Protein AF-A0A3M1WZF2-F1 (afdb_monomer)

Foldseek 3Di:
DDDDDPDDPPPPPPPPVPPPPPPCQWAKAWLPPAAAFEEEFDKDKTKIFIGPDQWDWKWKDADPDTDIFIHHLRMTIDIDGHDRQKIWIADPSRHIDMGGYHYDNPQPWDFCVVPDDQVLQADPNRPRPDQQQPSVVVPDPQLQPAPFFDPCSVSNVPCLQARNGIGSDPRRGPDPQQVSVCVPDPCVVVVVVAVVDPPDGPCVQADNTADNDPPRGDDD

pLDDT: mean 78.35, std 16.56, range [38.0, 96.5]

Radius of gyration: 26.26 Å; Cα contacts (8 Å, |Δi|>4): 371; chains: 1; bounding box: 53×95×66 Å

Structure (mmCIF, N/CA/C/O backbone):
data_AF-A0A3M1WZF2-F1
#
_entry.id   AF-A0A3M1WZF2-F1
#
loop_
_atom_site.group_PDB
_atom_site.id
_atom_site.type_symbol
_atom_site.label_atom_id
_atom_site.label_alt_id
_atom_site.label_comp_id
_atom_site.label_asym_id
_atom_site.label_entity_id
_atom_site.label_seq_id
_atom_site.pdbx_PDB_ins_code
_atom_site.Cartn_x
_atom_site.Cartn_y
_atom_site.Cartn_z
_atom_site.occupancy
_atom_site.B_iso_or_equiv
_atom_site.auth_seq_id
_atom_site.auth_comp_id
_atom_site.auth_asym_id
_atom_site.auth_atom_id
_atom_site.pdbx_PDB_model_num
ATOM 1 N N . MET A 1 1 ? -16.992 -79.384 39.463 1.00 38.41 1 MET A N 1
ATOM 2 C CA . MET A 1 1 ? -15.780 -78.545 39.610 1.00 38.41 1 MET A CA 1
ATOM 3 C C . MET A 1 1 ? -15.810 -77.446 38.553 1.00 38.41 1 MET A C 1
ATOM 5 O O . MET A 1 1 ? -16.064 -77.783 37.411 1.00 38.41 1 MET A O 1
ATOM 9 N N . ARG A 1 2 ? -15.598 -76.181 38.967 1.00 38.97 2 ARG A N 1
ATOM 10 C CA . ARG A 1 2 ? -15.138 -74.986 38.204 1.00 38.97 2 ARG A CA 1
ATOM 11 C C . ARG A 1 2 ? -15.655 -74.830 36.754 1.00 38.97 2 ARG A C 1
ATOM 13 O O . ARG A 1 2 ? -15.243 -75.558 35.873 1.00 38.97 2 ARG A O 1
ATOM 20 N N . GLY A 1 3 ? -16.502 -73.864 36.401 1.00 41.25 3 GLY A N 1
ATOM 21 C CA . GLY A 1 3 ? -16.402 -72.439 36.714 1.00 41.25 3 GLY A CA 1
ATOM 22 C C . GLY A 1 3 ? -15.471 -71.729 35.724 1.00 41.25 3 GLY A C 1
ATOM 23 O O . GLY A 1 3 ? -14.270 -71.697 35.956 1.00 41.25 3 GLY A O 1
ATOM 24 N N . ARG A 1 4 ? -16.023 -71.115 34.668 1.00 43.34 4 ARG A N 1
ATOM 25 C CA . ARG A 1 4 ? -15.394 -69.996 33.945 1.00 43.34 4 ARG A CA 1
ATOM 26 C C . ARG A 1 4 ? -16.480 -69.019 33.493 1.00 43.34 4 ARG A C 1
ATOM 28 O O . ARG A 1 4 ? -17.178 -69.239 32.512 1.00 43.34 4 ARG A O 1
ATOM 35 N N . ARG A 1 5 ? -16.638 -67.957 34.288 1.00 43.66 5 ARG A N 1
ATOM 36 C CA . ARG A 1 5 ? -17.412 -66.759 33.956 1.00 43.66 5 ARG A CA 1
ATOM 37 C C . ARG A 1 5 ? -16.717 -66.060 32.789 1.00 43.66 5 ARG A C 1
ATOM 39 O O . ARG A 1 5 ? -15.542 -65.721 32.903 1.00 43.66 5 ARG A O 1
ATOM 46 N N . VAL A 1 6 ? -17.437 -65.832 31.698 1.00 45.28 6 VAL A N 1
ATOM 47 C CA . VAL A 1 6 ? -17.003 -64.918 30.638 1.00 45.28 6 VAL A CA 1
ATOM 48 C C . VAL A 1 6 ? -17.431 -63.520 31.083 1.00 45.28 6 VAL A C 1
ATOM 50 O O . VAL A 1 6 ? -18.608 -63.172 31.007 1.00 45.28 6 VAL A O 1
ATOM 53 N N . SER A 1 7 ? -16.503 -62.749 31.654 1.00 43.22 7 SER A N 1
ATOM 54 C CA . SER A 1 7 ? -16.757 -61.351 32.018 1.00 43.22 7 SER A CA 1
ATOM 55 C C . SER A 1 7 ? -16.970 -60.527 30.752 1.00 43.22 7 SER A C 1
ATOM 57 O O . SER A 1 7 ? -16.059 -60.360 29.945 1.00 43.22 7 SER A O 1
ATOM 59 N N . ARG A 1 8 ? -18.183 -59.990 30.605 1.00 45.09 8 ARG A N 1
ATOM 60 C CA . ARG A 1 8 ? -18.504 -58.909 29.672 1.00 45.09 8 ARG A CA 1
ATOM 61 C C . ARG A 1 8 ? -17.764 -57.650 30.125 1.00 45.09 8 ARG A C 1
ATOM 63 O O . ARG A 1 8 ? -18.173 -57.017 31.093 1.00 45.09 8 ARG A O 1
ATOM 70 N N . VAL A 1 9 ? -16.686 -57.289 29.437 1.00 42.88 9 VAL A N 1
ATOM 71 C CA . VAL A 1 9 ? -16.112 -55.942 29.533 1.00 42.88 9 VAL A CA 1
ATOM 72 C C . VAL A 1 9 ? -16.900 -55.069 28.563 1.00 42.88 9 VAL A C 1
ATOM 74 O O . VAL A 1 9 ? -16.674 -55.095 27.358 1.00 42.88 9 VAL A O 1
ATOM 77 N N . ILE A 1 10 ? -17.891 -54.351 29.089 1.00 44.31 10 ILE A N 1
ATOM 78 C CA . ILE A 1 10 ? -18.564 -53.267 28.372 1.00 44.31 10 ILE A CA 1
ATOM 79 C C . ILE A 1 10 ? -17.568 -52.107 28.353 1.00 44.31 10 ILE A C 1
ATOM 81 O O . ILE A 1 10 ? -17.377 -51.428 29.360 1.00 44.31 10 ILE A O 1
ATOM 85 N N . ALA A 1 11 ? -16.886 -51.915 27.225 1.00 39.12 11 ALA A N 1
ATOM 86 C CA . ALA A 1 11 ? -16.122 -50.703 26.980 1.00 39.12 11 ALA A CA 1
ATOM 87 C C . ALA A 1 11 ? -17.123 -49.556 26.783 1.00 39.12 11 ALA A C 1
ATOM 89 O O . ALA A 1 11 ? -17.742 -49.423 25.729 1.00 39.12 11 ALA A O 1
ATOM 90 N N . ALA A 1 12 ? -17.324 -48.759 27.831 1.00 41.16 12 ALA A N 1
ATOM 91 C CA . ALA A 1 12 ? -18.018 -47.489 27.731 1.00 41.16 12 ALA A CA 1
ATOM 92 C C . ALA A 1 12 ? -17.168 -46.554 26.860 1.00 41.16 12 ALA A C 1
ATOM 94 O O . ALA A 1 12 ? -16.169 -45.997 27.315 1.00 41.16 12 ALA A O 1
ATOM 95 N N . VAL A 1 13 ? -17.548 -46.407 25.591 1.00 40.06 13 VAL A N 1
ATOM 96 C CA . VAL A 1 13 ? -17.055 -45.324 24.740 1.00 40.06 13 VAL A CA 1
ATOM 97 C C . VAL A 1 13 ? -17.682 -44.047 25.283 1.00 40.06 13 VAL A C 1
ATOM 99 O O . VAL A 1 13 ? -18.814 -43.694 24.957 1.00 40.06 13 VAL A O 1
ATOM 102 N N . ILE A 1 14 ? -16.958 -43.386 26.183 1.00 42.47 14 ILE A N 1
ATOM 103 C CA . ILE A 1 14 ? -17.227 -42.004 26.555 1.00 42.47 14 ILE A CA 1
ATOM 104 C C . ILE A 1 14 ? -17.027 -41.205 25.271 1.00 42.47 14 ILE A C 1
ATOM 106 O O . ILE A 1 14 ? -15.898 -40.956 24.850 1.00 42.47 14 ILE A O 1
ATOM 110 N N . VAL A 1 15 ? -18.132 -40.832 24.626 1.00 41.69 15 VAL A N 1
ATOM 111 C CA . VAL A 1 15 ? -18.155 -39.735 23.662 1.00 41.69 15 VAL A CA 1
ATOM 112 C C . VAL A 1 15 ? -17.870 -38.484 24.483 1.00 41.69 15 VAL A C 1
ATOM 114 O O . VAL A 1 15 ? -18.773 -37.780 24.929 1.00 41.69 15 VAL A O 1
ATOM 117 N N . ALA A 1 16 ? -16.589 -38.250 24.764 1.00 39.09 16 ALA A N 1
ATOM 118 C CA . ALA A 1 16 ? -16.122 -36.936 25.128 1.00 39.09 16 ALA A CA 1
ATOM 119 C C . ALA A 1 16 ? -16.430 -36.093 23.898 1.00 39.09 16 ALA A C 1
ATOM 121 O O . ALA A 1 16 ? -15.762 -36.212 22.870 1.00 39.09 16 ALA A O 1
ATOM 122 N N . ALA A 1 17 ? -17.522 -35.332 23.979 1.00 43.28 17 ALA A N 1
ATOM 123 C CA . ALA A 1 17 ? -17.769 -34.226 23.088 1.00 43.28 17 ALA A CA 1
ATOM 124 C C . ALA A 1 17 ? -16.476 -33.416 23.090 1.00 43.28 17 ALA A C 1
ATOM 126 O O . ALA A 1 17 ? -16.145 -32.749 24.072 1.00 43.28 17 ALA A O 1
ATOM 127 N N . PHE A 1 18 ? -15.706 -33.577 22.017 1.00 40.81 18 PHE A N 1
ATOM 128 C CA . PHE A 1 18 ? -14.606 -32.714 21.669 1.00 40.81 18 PHE A CA 1
ATOM 129 C C . PHE A 1 18 ? -15.227 -31.324 21.509 1.00 40.81 18 PHE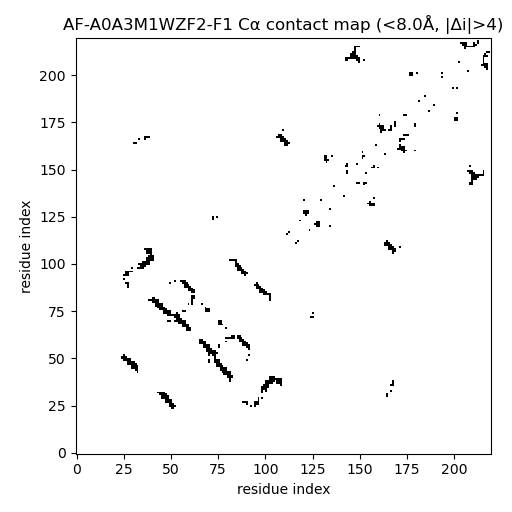 A C 1
ATOM 131 O O . PHE A 1 18 ? -15.588 -30.905 20.414 1.00 40.81 18 PHE A O 1
ATOM 138 N N . PHE A 1 19 ? -15.344 -30.602 22.625 1.00 43.47 19 PHE A N 1
ATOM 139 C CA . PHE A 1 19 ? -15.182 -29.160 22.673 1.00 43.47 19 PHE A CA 1
ATOM 140 C C . PHE A 1 19 ? -13.747 -28.884 22.217 1.00 43.47 19 PHE A C 1
ATOM 142 O O . PHE A 1 19 ? -12.878 -28.496 22.993 1.00 43.47 19 PHE A O 1
ATOM 149 N N . LEU A 1 20 ? -13.474 -29.153 20.940 1.00 38.00 20 LEU A N 1
ATOM 150 C CA . LEU A 1 20 ? -12.434 -28.433 20.249 1.00 38.00 20 LEU A CA 1
ATOM 151 C C . LEU A 1 20 ? -12.918 -26.983 20.314 1.00 38.00 20 LEU A C 1
ATOM 153 O O . LEU A 1 20 ? -14.015 -26.709 19.814 1.00 38.00 20 LEU A O 1
ATOM 157 N N . PRO A 1 21 ? -12.188 -26.066 20.977 1.00 38.91 21 PRO A N 1
ATOM 158 C CA . PRO A 1 21 ? -12.451 -24.653 20.768 1.00 38.91 21 PRO A CA 1
ATOM 159 C C . PRO A 1 21 ? -12.498 -24.445 19.251 1.00 38.91 21 PRO A C 1
ATOM 161 O O . PRO A 1 21 ? -11.698 -25.088 18.556 1.00 38.91 21 PRO A O 1
ATOM 164 N N . PRO A 1 22 ? -13.451 -23.647 18.730 1.00 41.34 22 PRO A N 1
ATOM 165 C CA . PRO A 1 22 ? -13.525 -23.400 17.299 1.00 41.34 22 PRO A CA 1
ATOM 166 C C . PRO A 1 22 ? -12.112 -23.055 16.857 1.00 41.34 22 PRO A C 1
ATOM 168 O O . PRO A 1 22 ? -11.489 -22.167 17.448 1.00 41.34 22 PRO A O 1
ATOM 171 N N . LEU A 1 23 ? -11.567 -23.857 15.935 1.00 43.22 23 LEU A N 1
ATOM 172 C CA . LEU A 1 23 ? -10.264 -23.591 15.352 1.00 43.22 23 LEU A CA 1
ATOM 173 C C . LEU A 1 23 ? -10.290 -22.109 14.986 1.00 43.22 23 LEU A C 1
ATOM 175 O O . LEU A 1 23 ? -11.152 -21.691 14.215 1.00 43.22 23 LEU A O 1
ATOM 179 N N . ALA A 1 24 ? -9.422 -21.322 15.623 1.00 42.78 24 ALA A N 1
ATOM 180 C CA . ALA A 1 24 ? -9.289 -19.895 15.386 1.00 42.78 24 ALA A CA 1
ATOM 181 C C . ALA A 1 24 ? -8.724 -19.708 13.973 1.00 42.78 24 ALA A C 1
ATOM 183 O O . ALA A 1 24 ? -7.528 -19.516 13.776 1.00 42.78 24 ALA A O 1
ATOM 184 N N . TRP A 1 25 ? -9.580 -19.899 12.976 1.00 43.41 25 TRP A N 1
ATOM 185 C CA . TRP A 1 25 ? -9.346 -19.599 11.574 1.00 43.41 25 TRP A CA 1
ATOM 186 C C . TRP A 1 25 ? -10.012 -18.254 11.335 1.00 43.41 25 TRP A C 1
ATOM 188 O O . TRP A 1 25 ? -11.098 -18.149 10.776 1.00 43.41 25 TRP A O 1
ATOM 198 N N . GLY A 1 26 ? -9.388 -17.237 11.910 1.00 55.47 26 GLY A N 1
ATOM 199 C CA . GLY A 1 26 ? -9.837 -15.864 11.852 1.00 55.47 26 GLY A CA 1
ATOM 200 C C . GLY A 1 26 ? -8.737 -14.993 12.421 1.00 55.47 26 GLY A C 1
ATOM 201 O O . GLY A 1 26 ? -8.202 -15.268 13.492 1.00 55.47 26 GLY A O 1
ATOM 202 N N . GLY A 1 27 ? -8.313 -13.992 11.664 1.00 81.81 27 GLY A N 1
ATOM 203 C CA . GLY A 1 27 ? -7.307 -13.031 12.072 1.00 81.81 27 GLY A CA 1
ATOM 204 C C . GLY A 1 27 ? -7.680 -11.658 11.543 1.00 81.81 27 GLY A C 1
ATOM 205 O O . GLY A 1 27 ? -8.241 -11.523 10.455 1.00 81.81 27 GLY A O 1
ATOM 206 N N . ILE A 1 28 ? -7.363 -10.617 12.312 1.00 89.31 28 ILE A N 1
ATOM 207 C CA . ILE A 1 28 ? -7.497 -9.245 11.828 1.00 89.31 28 ILE A CA 1
ATOM 208 C C . ILE A 1 28 ? -6.287 -8.914 10.960 1.00 89.31 28 ILE A C 1
ATOM 210 O O . ILE A 1 28 ? -5.164 -8.803 11.468 1.00 89.31 28 ILE A O 1
ATOM 214 N N . LYS A 1 29 ? -6.525 -8.665 9.673 1.00 89.56 29 LYS A N 1
ATOM 215 C CA . LYS A 1 29 ? -5.530 -8.123 8.750 1.00 89.56 29 LYS A CA 1
ATOM 216 C C . LYS A 1 29 ? -5.747 -6.625 8.610 1.00 89.56 29 LYS A C 1
ATOM 218 O O . LYS A 1 29 ? -6.763 -6.182 8.089 1.00 89.56 29 LYS A O 1
ATOM 223 N N . VAL A 1 30 ? -4.778 -5.829 9.054 1.00 88.06 30 VAL A N 1
ATOM 224 C CA . VAL A 1 30 ? -4.814 -4.376 8.846 1.00 88.06 30 VAL A CA 1
ATOM 225 C C . VAL A 1 30 ? -4.092 -4.033 7.556 1.00 88.06 30 VAL A C 1
ATOM 227 O O . VAL A 1 30 ? -2.930 -4.394 7.369 1.00 88.06 30 VAL A O 1
ATOM 230 N N . VAL A 1 31 ? -4.797 -3.329 6.682 1.00 83.25 31 VAL A N 1
ATOM 231 C CA . VAL A 1 31 ? -4.289 -2.841 5.401 1.00 83.25 31 VAL A CA 1
ATOM 232 C C . VAL A 1 31 ? -3.697 -1.443 5.578 1.00 83.25 31 VAL A C 1
ATOM 234 O O . VAL A 1 31 ? -2.584 -1.185 5.123 1.00 83.25 31 VAL A O 1
ATOM 237 N N . HIS A 1 32 ? -4.392 -0.571 6.315 1.00 83.31 32 HIS A N 1
ATOM 238 C CA . HIS A 1 32 ? -3.937 0.781 6.627 1.00 83.31 32 HIS A CA 1
ATOM 239 C C . HIS A 1 32 ? -4.213 1.144 8.103 1.00 83.31 32 HIS A C 1
ATOM 241 O O . HIS A 1 32 ? -5.294 0.841 8.610 1.00 83.31 32 HIS A O 1
ATOM 247 N N . PRO A 1 33 ? -3.285 1.836 8.794 1.00 84.44 33 PRO A N 1
ATOM 248 C CA . PRO A 1 33 ? -1.932 2.139 8.340 1.00 84.44 33 PRO A CA 1
ATOM 249 C C . PRO A 1 33 ? -1.069 0.876 8.329 1.00 84.44 33 PRO A C 1
ATOM 251 O O . PRO A 1 33 ? -1.306 -0.074 9.075 1.00 84.44 33 PRO A O 1
ATOM 254 N N . ARG A 1 34 ? -0.031 0.861 7.492 1.00 82.62 34 ARG A N 1
ATOM 255 C CA . ARG A 1 34 ? 0.896 -0.273 7.436 1.00 82.62 34 ARG A CA 1
ATOM 256 C C . ARG A 1 34 ? 1.820 -0.271 8.653 1.00 82.62 34 ARG A C 1
ATOM 258 O O . ARG A 1 34 ? 2.330 0.780 9.053 1.00 82.62 34 ARG A O 1
ATOM 265 N N . SER A 1 35 ? 2.091 -1.450 9.210 1.00 84.75 35 SER A N 1
ATOM 266 C CA . SER A 1 35 ? 3.095 -1.587 10.271 1.00 84.75 35 SER A CA 1
ATOM 267 C C . SER A 1 35 ? 4.477 -1.152 9.762 1.00 84.75 35 SER A C 1
ATOM 269 O O . SER A 1 35 ? 4.858 -1.446 8.630 1.00 84.75 35 SER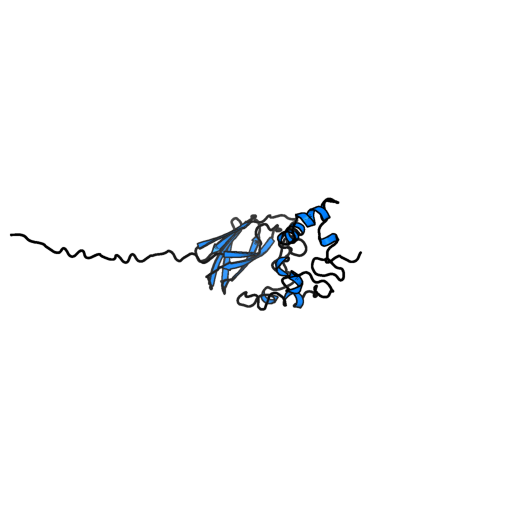 A O 1
ATOM 271 N N . GLY A 1 36 ? 5.213 -0.411 10.585 1.00 81.50 36 GLY A N 1
ATOM 272 C CA . GLY A 1 36 ? 6.488 0.220 10.250 1.00 81.50 36 GLY A CA 1
ATOM 273 C C . GLY A 1 36 ? 6.375 1.564 9.521 1.00 81.50 36 GLY A C 1
ATOM 274 O O . GLY A 1 36 ? 7.406 2.197 9.293 1.00 81.50 36 GLY A O 1
ATOM 275 N N . SER A 1 37 ? 5.167 2.029 9.177 1.00 82.06 37 SER A N 1
ATOM 276 C CA . SER A 1 37 ? 4.982 3.348 8.558 1.00 82.06 37 SER A CA 1
ATOM 277 C C . SER A 1 37 ? 5.438 4.495 9.473 1.00 82.06 37 SER A C 1
ATOM 279 O O . SER A 1 37 ? 5.566 4.351 10.691 1.00 82.06 37 SER A O 1
ATOM 281 N N . SER A 1 38 ? 5.708 5.655 8.877 1.00 84.94 38 SER A N 1
ATOM 282 C CA . SER A 1 38 ? 5.911 6.915 9.595 1.00 84.94 38 SER A CA 1
ATOM 283 C C . SER A 1 38 ? 4.769 7.850 9.238 1.00 84.94 38 SER A C 1
ATOM 285 O O . SER A 1 38 ? 4.643 8.192 8.071 1.00 84.94 38 SER A O 1
ATOM 287 N N . LEU A 1 39 ? 3.978 8.281 10.217 1.00 84.56 39 LEU A N 1
ATOM 288 C CA . LEU A 1 39 ? 2.750 9.059 10.038 1.00 84.56 39 LEU A CA 1
ATOM 289 C C . LEU A 1 39 ? 2.859 10.410 10.750 1.00 84.56 39 LEU A C 1
ATOM 291 O O . LEU A 1 39 ? 3.492 10.524 11.806 1.00 84.56 39 LEU A O 1
ATOM 295 N N . SER A 1 40 ? 2.243 11.441 10.179 1.00 84.19 40 SER A N 1
ATOM 296 C CA . SER A 1 40 ? 2.093 12.736 10.851 1.00 84.19 40 SER A CA 1
ATOM 297 C C . SER A 1 40 ? 0.921 12.675 11.835 1.00 84.19 40 SER A C 1
ATOM 299 O O . SER A 1 40 ? -0.011 11.917 11.583 1.00 84.19 40 SER A O 1
ATOM 301 N N . PRO A 1 41 ? 0.919 13.417 12.958 1.00 86.56 41 PRO A N 1
ATOM 302 C CA . PRO A 1 41 ? -0.254 13.475 13.832 1.00 86.56 41 PRO A CA 1
ATOM 303 C C . PRO A 1 41 ? -1.497 13.932 13.054 1.00 86.56 41 PRO A C 1
ATOM 305 O O . PRO A 1 41 ? -1.430 14.930 12.343 1.00 86.56 41 PRO A O 1
ATOM 308 N N . GLY A 1 42 ? -2.615 13.220 13.190 1.00 86.69 42 GLY A N 1
ATOM 309 C CA . GLY A 1 42 ? -3.839 13.513 12.438 1.00 86.69 42 GLY A CA 1
ATOM 310 C C . GLY A 1 42 ? -4.879 12.400 12.535 1.00 86.69 42 GLY A C 1
ATOM 311 O O . GLY A 1 42 ? -4.697 11.440 13.289 1.00 86.69 42 GLY A O 1
ATOM 312 N N . GLU A 1 43 ? -5.966 12.531 11.780 1.00 87.88 43 GLU A N 1
ATOM 313 C CA . GLU A 1 43 ? -6.952 11.464 11.588 1.00 87.88 43 GLU A CA 1
ATOM 314 C C . GLU A 1 43 ? -6.640 10.690 10.311 1.00 87.88 43 GLU A C 1
ATOM 316 O O . GLU A 1 43 ? -6.474 11.294 9.257 1.00 87.88 43 GLU A O 1
ATOM 321 N N . TYR A 1 44 ? -6.573 9.364 10.414 1.00 85.50 44 TYR A N 1
ATOM 322 C CA . TYR A 1 44 ? -6.274 8.477 9.288 1.00 85.50 44 TYR A CA 1
ATOM 323 C C . TYR A 1 44 ? -7.378 7.450 9.130 1.00 85.50 44 TYR A C 1
ATOM 325 O O . TYR A 1 44 ? -7.959 7.006 10.126 1.00 85.50 44 TYR A O 1
ATOM 333 N N . LEU A 1 45 ? -7.649 7.051 7.891 1.00 85.69 45 LEU A N 1
ATOM 334 C CA . LEU A 1 45 ? -8.608 5.996 7.613 1.00 85.69 45 LEU A CA 1
ATOM 335 C C . LEU A 1 45 ? -7.983 4.637 7.935 1.00 85.69 45 LEU A C 1
ATOM 337 O O . LEU A 1 45 ? -7.212 4.099 7.155 1.00 85.69 45 LEU A O 1
ATOM 341 N N . VAL A 1 46 ? -8.317 4.052 9.082 1.00 89.00 46 VAL A N 1
ATOM 342 C CA . VAL A 1 46 ? -7.909 2.679 9.396 1.00 89.00 46 VAL A CA 1
ATOM 343 C C . VAL A 1 46 ? -8.772 1.736 8.577 1.00 89.00 46 VAL A C 1
ATOM 345 O O . VAL A 1 46 ? -9.989 1.844 8.656 1.00 89.00 46 VAL A O 1
ATOM 348 N N . ILE A 1 47 ? -8.153 0.827 7.825 1.00 87.44 47 ILE A N 1
ATOM 349 C CA . ILE A 1 47 ? -8.832 -0.157 6.970 1.00 87.44 47 ILE A CA 1
ATOM 350 C C . ILE A 1 47 ? -8.251 -1.535 7.259 1.00 87.44 47 ILE A C 1
ATOM 352 O O . ILE A 1 47 ? -7.028 -1.702 7.333 1.00 87.44 47 ILE A O 1
ATOM 356 N N . GLY A 1 48 ? -9.109 -2.538 7.367 1.00 88.88 48 GLY A N 1
ATOM 357 C CA . GLY A 1 48 ? -8.683 -3.925 7.437 1.00 88.88 48 GLY A CA 1
ATOM 358 C C . GLY A 1 48 ? -9.823 -4.901 7.214 1.00 88.88 48 GLY A C 1
ATOM 359 O O . GLY A 1 48 ? -10.959 -4.509 6.964 1.00 88.88 48 GLY A O 1
ATOM 360 N N . SER A 1 49 ? -9.502 -6.181 7.320 1.00 88.38 49 SER A N 1
ATOM 361 C CA . SER A 1 49 ? -10.464 -7.269 7.239 1.00 88.38 49 SER A CA 1
ATOM 362 C C . SER A 1 49 ? -10.370 -8.179 8.456 1.00 88.38 49 SER A C 1
ATOM 364 O O . SER A 1 49 ? -9.331 -8.259 9.122 1.00 88.38 49 SER A O 1
ATOM 366 N N . VAL A 1 50 ? -11.480 -8.842 8.759 1.00 89.12 50 VAL A N 1
ATOM 367 C CA . VAL A 1 50 ? -11.571 -9.898 9.765 1.00 89.12 50 VAL A CA 1
ATOM 368 C C . VAL A 1 50 ? -11.864 -11.190 9.023 1.00 89.12 50 VAL A C 1
ATOM 370 O O . VAL A 1 50 ? -12.954 -11.377 8.488 1.00 89.12 50 VAL A O 1
ATOM 373 N N . GLU A 1 51 ? -10.874 -12.070 8.953 1.00 84.62 51 GLU A N 1
ATOM 374 C CA . GLU A 1 51 ? -11.045 -13.363 8.299 1.00 84.62 51 GLU A CA 1
ATOM 375 C C . GLU A 1 51 ? -12.101 -14.199 9.042 1.00 84.62 51 GLU A C 1
ATOM 377 O O . GLU A 1 51 ? -12.110 -14.249 10.270 1.00 84.62 51 GLU A O 1
ATOM 382 N N . GLY A 1 52 ? -13.031 -14.804 8.300 1.00 80.50 52 GLY A N 1
ATOM 383 C CA . GLY A 1 52 ? -14.095 -15.643 8.863 1.00 80.50 52 GLY A CA 1
ATOM 384 C C . GLY A 1 52 ? -15.292 -14.898 9.473 1.00 80.50 52 GLY A C 1
ATOM 385 O O . GLY A 1 52 ? -16.280 -15.545 9.818 1.00 80.50 52 GLY A O 1
ATOM 386 N N . ALA A 1 53 ? -15.273 -13.563 9.566 1.00 82.25 53 ALA A N 1
ATOM 387 C CA . ALA A 1 53 ? -16.414 -12.780 10.045 1.00 82.25 53 ALA A CA 1
ATOM 388 C C . ALA A 1 53 ? -17.074 -12.019 8.890 1.00 82.25 53 ALA A C 1
ATOM 390 O O . ALA A 1 53 ? -16.415 -11.240 8.221 1.00 82.25 53 ALA A O 1
ATOM 391 N N . SER A 1 54 ? -18.380 -12.189 8.667 1.00 78.56 54 SER A N 1
ATOM 392 C CA . SER A 1 54 ? -19.130 -11.400 7.671 1.00 78.56 54 SER A CA 1
ATOM 393 C C . SER A 1 54 ? -19.664 -10.082 8.235 1.00 78.56 54 SER A C 1
ATOM 395 O O . SER A 1 54 ? -19.843 -9.114 7.500 1.00 78.56 54 SER A O 1
ATOM 397 N N . SER A 1 55 ? -19.905 -10.025 9.544 1.00 85.12 55 SER A N 1
ATOM 398 C CA . SER A 1 55 ? -20.377 -8.837 10.247 1.00 85.12 55 SER A CA 1
ATOM 399 C C . SER A 1 55 ? -19.862 -8.808 11.684 1.00 85.12 55 SER A C 1
ATOM 401 O O . SER A 1 55 ? -19.367 -9.812 12.202 1.00 85.12 55 SER A O 1
ATOM 403 N N . GLY A 1 56 ? -19.952 -7.654 12.341 1.00 90.44 56 GLY A N 1
ATOM 404 C CA . GLY A 1 56 ? -19.525 -7.506 13.729 1.00 90.44 56 GLY A CA 1
ATOM 405 C C . GLY A 1 56 ? -18.922 -6.143 14.015 1.00 90.44 56 GLY A C 1
ATOM 406 O O . GLY A 1 56 ? -19.288 -5.138 13.405 1.00 90.44 56 GLY A O 1
ATOM 407 N N . LYS A 1 57 ? -18.017 -6.096 14.994 1.00 93.69 57 LYS A N 1
AT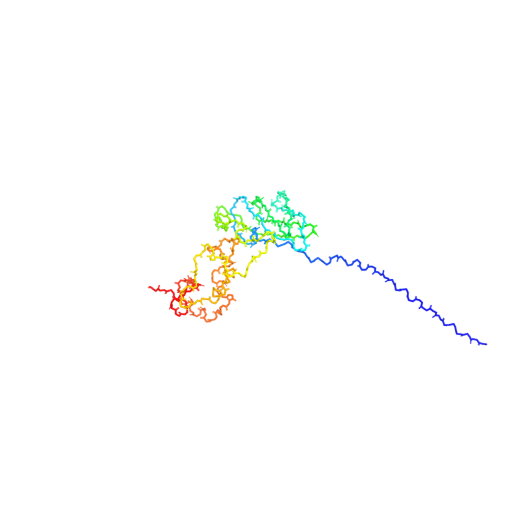OM 408 C CA . LYS A 1 57 ? -17.340 -4.866 15.407 1.00 93.69 57 LYS A CA 1
ATOM 409 C C . LYS A 1 57 ? -15.876 -5.148 15.710 1.00 93.69 57 LYS A C 1
ATOM 411 O O . LYS A 1 57 ? -15.569 -6.131 16.379 1.00 93.69 57 LYS A O 1
ATOM 416 N N . VAL A 1 58 ? -14.999 -4.249 15.278 1.00 94.69 58 VAL A N 1
ATOM 417 C CA . VAL A 1 58 ? -13.586 -4.226 15.668 1.00 94.69 58 VAL A CA 1
ATOM 418 C C . VAL A 1 58 ? -13.359 -3.049 16.604 1.00 94.69 58 VAL A C 1
ATOM 420 O O . VAL A 1 58 ? -13.722 -1.909 16.308 1.00 94.69 58 VAL A O 1
ATOM 423 N N . LEU A 1 59 ? -12.752 -3.319 17.756 1.00 95.31 59 LEU A N 1
ATOM 424 C CA . LEU A 1 59 ? -12.363 -2.281 18.703 1.00 95.31 59 LEU A CA 1
ATOM 425 C C . LEU A 1 59 ? -10.953 -1.813 18.368 1.00 95.31 59 LEU A C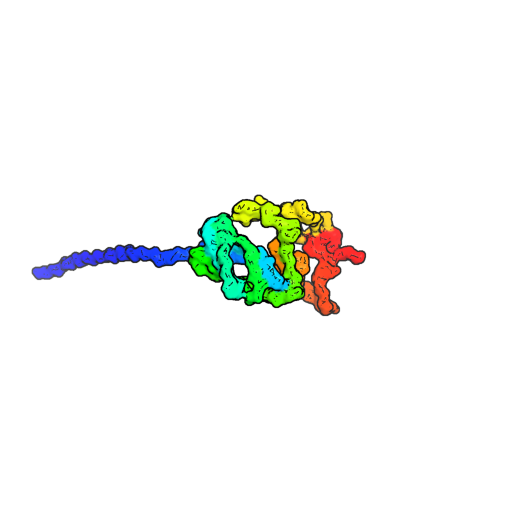 1
ATOM 427 O O . LEU A 1 59 ? -10.012 -2.598 18.442 1.00 95.31 59 LEU A O 1
ATOM 431 N N . VAL A 1 60 ? -10.797 -0.533 18.043 1.00 95.06 60 VAL A N 1
ATOM 432 C CA . VAL A 1 60 ? -9.504 0.069 17.715 1.00 95.06 60 VAL A CA 1
ATOM 433 C C . VAL A 1 60 ? -9.049 0.963 18.859 1.00 95.06 60 VAL A C 1
ATOM 435 O O . VAL A 1 60 ? -9.724 1.918 19.241 1.00 95.06 60 VAL A O 1
ATOM 438 N N . TYR A 1 61 ? -7.875 0.664 19.396 1.00 93.62 61 TYR A N 1
ATOM 439 C CA . TYR A 1 61 ? -7.241 1.409 20.470 1.00 93.62 61 TYR A CA 1
ATOM 440 C C . TYR A 1 61 ? -6.074 2.220 19.916 1.00 93.62 61 TYR A C 1
ATOM 442 O O . TYR A 1 61 ? -5.098 1.656 19.421 1.00 93.62 61 TYR A O 1
ATOM 450 N N . SER A 1 62 ? -6.162 3.543 20.051 1.00 91.38 62 SER A N 1
ATOM 451 C CA . SER A 1 62 ? -5.076 4.490 19.788 1.00 91.38 62 SER A CA 1
ATOM 452 C C . SER A 1 62 ? -4.697 5.162 21.106 1.00 91.38 62 SER A C 1
ATOM 454 O O . SER A 1 62 ? -5.339 6.109 21.573 1.00 91.38 62 SER A O 1
ATOM 456 N N . GLY A 1 63 ? -3.672 4.626 21.767 1.00 86.44 63 GLY A N 1
ATOM 457 C CA . GLY A 1 63 ? -3.293 5.042 23.116 1.00 86.44 63 GLY A CA 1
ATOM 458 C C . GLY A 1 63 ? -4.416 4.757 24.114 1.00 86.44 63 GLY A C 1
ATOM 459 O O . GLY A 1 63 ? -4.787 3.605 24.314 1.00 86.44 63 GLY A O 1
ATOM 460 N N . LYS A 1 64 ? -4.961 5.808 24.741 1.00 86.00 64 LYS A N 1
ATOM 461 C CA . LYS A 1 64 ? -6.106 5.706 25.667 1.00 86.00 64 LYS A CA 1
ATOM 462 C C . LYS A 1 64 ? -7.468 5.793 24.966 1.00 86.00 64 LYS A C 1
ATOM 464 O O . LYS A 1 64 ? -8.486 5.534 25.599 1.00 86.00 64 LYS A O 1
ATOM 469 N N . LYS A 1 65 ? -7.509 6.191 23.687 1.00 90.50 65 LYS A N 1
ATOM 470 C CA . LYS A 1 65 ? -8.761 6.316 22.932 1.00 90.50 65 LYS A CA 1
ATOM 471 C C . LYS A 1 65 ? -9.189 4.946 22.419 1.00 90.50 65 LYS A C 1
ATOM 473 O O . LYS A 1 65 ? -8.378 4.237 21.827 1.00 90.50 65 LYS A O 1
ATOM 478 N N . LYS A 1 66 ? -10.465 4.618 22.614 1.00 93.25 66 LYS A N 1
ATOM 479 C CA . LYS A 1 66 ? -11.128 3.428 22.078 1.00 93.25 66 LYS A CA 1
ATOM 480 C C . LYS A 1 66 ? -12.167 3.875 21.055 1.00 93.25 66 LYS A C 1
ATOM 482 O O . LYS A 1 66 ? -13.028 4.685 21.382 1.00 93.25 66 LYS A O 1
ATOM 487 N N . LEU A 1 67 ? -12.087 3.338 19.846 1.00 94.56 67 LEU A N 1
ATOM 488 C CA . LEU A 1 67 ? -13.071 3.509 18.785 1.00 94.56 67 LEU A CA 1
ATOM 489 C C . LEU A 1 67 ? -13.652 2.143 18.426 1.00 94.56 67 LEU A C 1
ATOM 491 O O . LEU A 1 67 ? -13.023 1.111 18.654 1.00 94.56 67 LEU A O 1
ATOM 495 N N . THR A 1 68 ? -14.868 2.139 17.896 1.00 96.06 68 THR A N 1
ATOM 496 C CA . THR A 1 68 ? -15.554 0.921 17.456 1.00 96.06 68 THR A CA 1
ATOM 497 C C . THR A 1 68 ? -15.868 1.077 15.982 1.00 96.06 68 THR A C 1
ATOM 499 O O . THR A 1 68 ? -16.561 2.022 15.616 1.00 96.06 68 THR A O 1
ATOM 502 N N . LEU A 1 69 ? -15.345 0.178 15.156 1.00 94.25 69 LEU A N 1
ATOM 503 C CA . LEU A 1 69 ? -15.602 0.141 13.721 1.00 94.25 69 LEU A CA 1
ATOM 504 C C . LEU A 1 69 ? -16.549 -1.016 13.424 1.00 94.25 69 LEU A C 1
ATOM 506 O O . LEU A 1 69 ? -16.371 -2.106 13.973 1.00 94.25 69 LEU A O 1
ATOM 510 N N . ALA A 1 70 ? -17.564 -0.772 12.599 1.00 92.44 70 ALA A N 1
ATOM 511 C CA . ALA A 1 70 ? -18.424 -1.835 12.102 1.00 92.44 70 ALA A CA 1
ATOM 512 C C . ALA A 1 70 ? -17.634 -2.719 11.130 1.00 92.44 70 ALA A C 1
ATOM 514 O O . ALA A 1 70 ? -16.779 -2.227 10.392 1.00 92.44 70 ALA A O 1
ATOM 515 N N . VAL A 1 71 ? -17.904 -4.021 11.177 1.00 89.25 71 VAL A N 1
ATOM 516 C CA . VAL A 1 71 ? -17.466 -4.975 10.162 1.00 89.25 71 VAL A CA 1
ATOM 517 C C . VAL A 1 71 ? -18.665 -5.249 9.271 1.00 89.25 71 VAL A C 1
ATOM 519 O O . VAL A 1 71 ? -19.708 -5.673 9.772 1.00 89.25 71 VAL A O 1
ATOM 522 N N . GLU A 1 72 ? -18.502 -5.023 7.976 1.00 86.06 72 GLU A N 1
ATOM 523 C CA . GLU A 1 72 ? -19.495 -5.285 6.938 1.00 86.06 72 GLU A CA 1
ATOM 524 C C . GLU A 1 72 ? -18.804 -6.039 5.801 1.00 86.06 72 GLU A C 1
ATOM 526 O O . GLU A 1 72 ? -17.732 -5.639 5.347 1.00 86.06 72 GLU A O 1
ATOM 531 N N . ASN A 1 73 ? -19.369 -7.179 5.397 1.00 81.75 73 ASN A N 1
ATOM 532 C CA . ASN A 1 73 ? -18.759 -8.112 4.440 1.00 81.75 73 ASN A CA 1
ATOM 533 C C . ASN A 1 73 ? -17.306 -8.480 4.803 1.00 81.75 73 ASN A C 1
ATOM 535 O O . ASN A 1 73 ? -16.440 -8.609 3.945 1.00 81.75 73 ASN A O 1
ATOM 539 N N . GLY A 1 74 ? -17.025 -8.607 6.103 1.00 83.31 74 GLY A N 1
ATOM 540 C CA . GLY A 1 74 ? -15.693 -8.922 6.626 1.00 83.31 74 GLY A CA 1
ATOM 541 C C . GLY A 1 74 ? -14.656 -7.812 6.544 1.00 83.31 74 GLY A C 1
ATOM 542 O O . GLY A 1 74 ? -13.510 -8.029 6.937 1.00 83.31 74 GLY A O 1
ATOM 543 N N . VAL A 1 75 ? -15.044 -6.606 6.131 1.00 84.44 75 VAL A N 1
ATOM 544 C CA . VAL A 1 75 ? -14.174 -5.430 6.103 1.00 84.44 75 VAL A CA 1
ATOM 545 C C . VAL A 1 75 ? -14.620 -4.407 7.132 1.00 84.44 75 VAL A C 1
ATOM 547 O O . VAL A 1 75 ? -15.804 -4.217 7.387 1.00 84.44 75 VAL A O 1
ATOM 550 N N . PHE A 1 76 ? -13.647 -3.743 7.746 1.00 89.06 76 PHE A N 1
ATOM 551 C CA . PHE A 1 76 ? -13.877 -2.590 8.600 1.00 89.06 76 PHE A CA 1
ATOM 552 C C . PHE A 1 76 ? -13.058 -1.411 8.100 1.00 89.06 76 PHE A C 1
ATOM 554 O O . PHE A 1 76 ? -11.902 -1.556 7.688 1.00 89.06 76 PHE A O 1
ATOM 561 N N . TYR A 1 77 ? -13.638 -0.222 8.200 1.00 88.44 77 TYR A N 1
ATOM 562 C CA . TYR A 1 77 ? -12.909 1.013 7.984 1.00 88.44 77 TYR A CA 1
ATOM 563 C C . TYR A 1 77 ? -13.444 2.146 8.859 1.00 88.44 77 TYR A C 1
ATOM 565 O O . TYR A 1 77 ? -14.593 2.135 9.297 1.00 88.44 77 TYR A O 1
ATOM 573 N N . GLY A 1 78 ? -12.604 3.139 9.139 1.00 88.69 78 GLY A N 1
ATOM 574 C CA . GLY A 1 78 ? -13.037 4.359 9.815 1.00 88.69 78 GLY A CA 1
ATOM 575 C C . GLY A 1 78 ? -11.889 5.272 10.214 1.00 88.69 78 GLY A C 1
ATOM 576 O O . GLY A 1 78 ? -10.740 4.845 10.332 1.00 88.69 78 GLY A O 1
ATOM 577 N N . LYS A 1 79 ? -12.197 6.558 10.403 1.00 90.25 79 LYS A N 1
ATOM 578 C CA . LYS A 1 79 ? -11.200 7.553 10.805 1.00 90.25 79 LYS A CA 1
ATOM 579 C C . LYS A 1 79 ? -10.798 7.335 12.258 1.00 90.25 79 LYS A C 1
ATOM 581 O O . LYS A 1 79 ? -11.641 7.308 13.153 1.00 90.25 79 LYS A O 1
ATOM 586 N N . VAL A 1 80 ? -9.499 7.181 12.490 1.00 91.25 80 VAL A N 1
ATOM 587 C CA . VAL A 1 80 ? -8.920 6.990 13.818 1.00 91.25 80 VAL A CA 1
ATOM 588 C C . VAL A 1 80 ? -7.847 8.052 14.049 1.00 91.25 80 VAL A C 1
ATOM 590 O O . VAL A 1 80 ? -6.951 8.216 13.217 1.00 91.25 80 VAL A O 1
ATOM 593 N N . PRO A 1 81 ? -7.884 8.767 15.186 1.00 90.50 81 PRO A N 1
ATOM 594 C CA . PRO A 1 81 ? -6.839 9.717 15.529 1.00 90.50 81 PRO A CA 1
ATOM 595 C C . PRO A 1 81 ? -5.540 8.978 15.856 1.00 90.50 81 PRO A C 1
ATOM 597 O O . PRO A 1 81 ? -5.488 8.133 16.757 1.00 90.50 81 PRO A O 1
ATOM 600 N N . ILE A 1 82 ? -4.467 9.334 15.163 1.00 85.19 82 ILE A N 1
ATOM 601 C CA . ILE A 1 82 ? -3.142 8.752 15.339 1.00 85.19 82 ILE A CA 1
ATOM 602 C C . ILE A 1 82 ? -2.280 9.661 16.219 1.00 85.19 82 ILE A C 1
ATOM 604 O O . ILE A 1 82 ? -1.944 10.785 15.850 1.00 85.19 82 ILE A O 1
ATOM 608 N N . SER A 1 83 ? -1.904 9.156 17.400 1.00 77.81 83 SER A N 1
ATOM 609 C CA . SER A 1 83 ? -1.082 9.906 18.367 1.00 77.81 83 SER A CA 1
ATOM 610 C C . SER A 1 83 ? -0.096 9.069 19.194 1.00 77.81 83 SER A C 1
ATOM 612 O O . SER A 1 83 ? 0.781 9.637 19.836 1.00 77.81 83 SER A O 1
ATOM 614 N N . SER A 1 84 ? -0.210 7.736 19.195 1.00 75.19 84 SER A N 1
ATOM 615 C CA . SER A 1 84 ? 0.430 6.869 20.205 1.00 75.19 84 SER A CA 1
ATOM 616 C C . SER A 1 84 ? 1.482 5.885 19.671 1.00 75.19 84 SER A C 1
ATOM 618 O O . SER A 1 84 ? 1.934 5.011 20.407 1.00 75.19 84 SER A O 1
ATOM 620 N N . GLY A 1 85 ? 1.877 5.999 18.397 1.00 85.81 85 GLY A N 1
ATOM 621 C CA . GLY A 1 85 ? 2.883 5.126 17.767 1.00 85.81 85 GLY A CA 1
ATOM 622 C C . GLY A 1 85 ? 2.456 3.664 17.571 1.00 85.81 85 GLY A C 1
ATOM 623 O O . GLY A 1 85 ? 3.220 2.858 17.044 1.00 85.81 85 GLY A O 1
ATOM 624 N N . LYS A 1 86 ? 1.243 3.296 17.990 1.00 92.19 86 LYS A N 1
ATOM 625 C CA . LYS A 1 86 ? 0.656 1.989 17.716 1.00 92.19 86 LYS A CA 1
ATOM 626 C C . LYS A 1 86 ? -0.867 2.039 17.725 1.00 92.19 86 LYS A C 1
ATOM 628 O O . LYS A 1 86 ? -1.462 2.794 18.490 1.00 92.19 86 LYS A O 1
ATOM 633 N N . LEU A 1 87 ? -1.476 1.159 16.942 1.00 93.31 87 LEU A N 1
ATOM 634 C CA . LEU A 1 87 ? -2.887 0.805 17.028 1.00 93.31 87 LEU A CA 1
ATOM 635 C C . LEU A 1 87 ? -3.007 -0.635 17.507 1.00 93.31 87 LEU A C 1
ATOM 637 O O . LEU A 1 87 ? -2.278 -1.510 17.047 1.00 93.31 87 LEU A O 1
ATOM 641 N N . THR A 1 88 ? -3.929 -0.892 18.424 1.00 94.69 88 THR A N 1
ATOM 642 C CA . THR A 1 88 ? -4.297 -2.251 18.835 1.00 94.69 88 THR A CA 1
ATOM 643 C C . THR A 1 88 ? -5.738 -2.503 18.432 1.00 94.69 88 THR A C 1
ATOM 645 O O . THR A 1 88 ? -6.611 -1.721 18.789 1.00 94.69 88 THR A O 1
ATOM 648 N N . LEU A 1 89 ? -5.981 -3.572 17.686 1.00 94.50 89 LEU A N 1
ATOM 649 C CA . LEU A 1 89 ? -7.293 -3.952 17.186 1.00 94.50 89 LEU A CA 1
ATOM 650 C C . LEU A 1 89 ? -7.731 -5.241 17.874 1.00 94.50 89 LEU A C 1
ATOM 652 O O . LEU A 1 89 ? -6.928 -6.169 17.982 1.00 94.50 89 LEU A O 1
ATOM 656 N N . LEU A 1 90 ? -8.978 -5.276 18.343 1.00 94.38 90 LEU A N 1
ATOM 657 C CA . LEU A 1 90 ? -9.622 -6.468 18.894 1.00 94.38 90 LEU A CA 1
ATOM 658 C C . LEU A 1 90 ? -10.823 -6.847 18.034 1.00 94.38 90 LEU A C 1
ATOM 660 O O . LEU A 1 90 ? -11.705 -6.012 17.816 1.00 94.38 90 LEU A O 1
ATOM 664 N N . GLY A 1 91 ? -10.822 -8.083 17.548 1.00 90.69 91 GLY A N 1
ATOM 665 C CA . GLY A 1 91 ? -11.838 -8.636 16.666 1.00 90.69 91 GLY A CA 1
ATOM 666 C C . GLY A 1 91 ? -13.052 -9.154 17.433 1.00 90.69 91 GLY A C 1
ATOM 667 O O . GLY A 1 91 ? -12.987 -9.328 18.654 1.00 90.69 91 GLY A O 1
ATOM 668 N N . PRO A 1 92 ? -14.167 -9.414 16.730 1.00 85.56 92 PRO A N 1
ATOM 669 C CA . PRO A 1 92 ? -15.381 -9.970 17.329 1.00 85.56 92 PRO A CA 1
ATOM 670 C C . PRO A 1 92 ? -15.178 -11.384 17.900 1.00 85.56 92 PRO A C 1
ATOM 672 O O . PRO A 1 92 ? -15.870 -11.774 18.834 1.00 85.56 92 PRO A O 1
ATOM 675 N N . ASP A 1 93 ? -14.203 -12.123 17.376 1.00 82.81 93 ASP A N 1
ATOM 676 C CA . ASP A 1 93 ? -1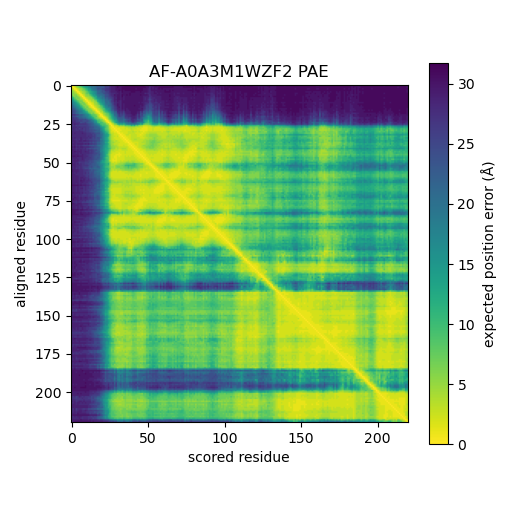3.773 -13.459 17.802 1.00 82.81 93 ASP A CA 1
ATOM 677 C C . ASP A 1 93 ? -12.724 -13.438 18.934 1.00 82.81 93 ASP A C 1
ATOM 679 O O . ASP A 1 93 ? -12.223 -14.481 19.351 1.00 82.81 93 ASP A O 1
ATOM 683 N N . GLY A 1 94 ? -12.372 -12.252 19.443 1.00 83.62 94 GLY A N 1
ATOM 684 C CA . GLY A 1 94 ? -11.339 -12.076 20.464 1.00 83.62 94 GLY A CA 1
ATOM 685 C C . GLY A 1 94 ? -9.910 -12.028 19.918 1.00 83.62 94 GLY A C 1
ATOM 686 O O . GLY A 1 94 ? -8.969 -11.884 20.706 1.00 83.62 94 GLY A O 1
ATOM 687 N N . THR A 1 95 ? -9.717 -12.093 18.596 1.00 88.38 95 THR A N 1
ATOM 688 C CA . THR A 1 95 ? -8.393 -11.930 17.985 1.00 88.38 95 THR A CA 1
ATOM 689 C C . THR A 1 95 ? -7.822 -10.547 18.257 1.00 88.38 95 THR A C 1
ATOM 691 O O . THR A 1 95 ? -8.543 -9.556 18.396 1.00 88.38 95 THR A O 1
ATOM 694 N N . LYS A 1 96 ? -6.493 -10.465 18.344 1.00 92.44 96 LYS A N 1
ATOM 695 C CA . LYS A 1 96 ? -5.784 -9.219 18.628 1.00 92.44 96 LYS A CA 1
ATOM 696 C C . LYS A 1 96 ? -4.660 -8.998 17.631 1.00 92.44 96 LYS A C 1
ATOM 698 O O . LYS A 1 96 ? -3.708 -9.771 17.598 1.00 92.44 96 LYS A O 1
AT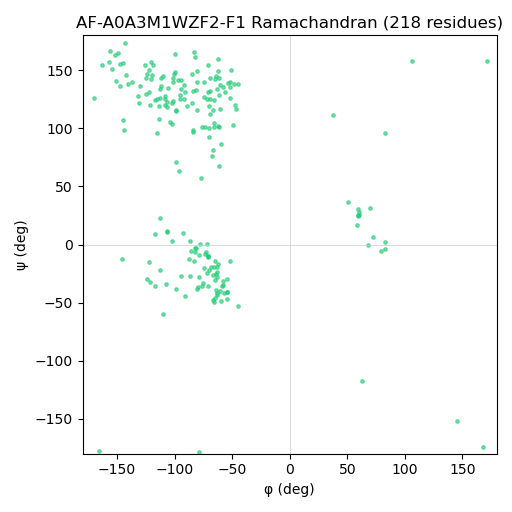OM 703 N N . THR A 1 97 ? -4.708 -7.871 16.927 1.00 93.62 97 THR A N 1
ATOM 704 C CA . THR A 1 97 ? -3.642 -7.426 16.017 1.00 93.62 97 THR A CA 1
ATOM 705 C C . THR A 1 97 ? -3.104 -6.074 16.470 1.00 93.62 97 THR A C 1
ATOM 707 O O . THR A 1 97 ? -3.844 -5.224 16.960 1.00 93.62 97 THR A O 1
ATOM 710 N N . THR A 1 98 ? -1.794 -5.859 16.343 1.00 93.56 98 THR A N 1
ATOM 711 C CA . THR A 1 98 ? -1.161 -4.567 16.641 1.00 93.56 98 THR A CA 1
ATOM 712 C C . THR A 1 98 ? -0.418 -4.058 15.419 1.00 93.56 98 THR A C 1
ATOM 714 O O . THR A 1 98 ? 0.378 -4.778 14.823 1.00 93.56 98 THR A O 1
ATOM 717 N N . VAL A 1 99 ? -0.648 -2.794 15.084 1.00 90.75 99 VAL A N 1
ATOM 718 C CA . VAL A 1 99 ? 0.088 -2.071 14.050 1.00 90.75 99 VAL A CA 1
ATOM 719 C C . VAL A 1 99 ? 0.981 -1.055 14.736 1.00 90.75 99 VAL A C 1
ATOM 721 O O . VAL A 1 99 ? 0.481 -0.174 15.428 1.00 90.75 99 VAL A O 1
ATOM 724 N N . SER A 1 100 ? 2.290 -1.159 14.537 1.00 90.62 100 SER A N 1
ATOM 725 C CA . SER A 1 100 ? 3.266 -0.213 15.088 1.00 90.62 100 SER A CA 1
ATOM 726 C C . SER A 1 100 ? 3.706 0.769 14.010 1.00 90.62 100 SER A C 1
ATOM 728 O O . SER A 1 100 ? 3.929 0.367 12.875 1.00 90.62 100 SER A O 1
ATOM 730 N N . TYR A 1 101 ? 3.870 2.045 14.338 1.00 87.56 101 TYR A N 1
ATOM 731 C CA . TYR A 1 101 ? 4.328 3.080 13.406 1.00 87.56 101 TYR A CA 1
ATOM 732 C C . TYR A 1 101 ? 5.055 4.196 14.157 1.00 87.56 101 TYR A C 1
ATOM 734 O O . TYR A 1 101 ? 4.939 4.356 15.371 1.00 87.56 101 TYR A O 1
ATOM 742 N N . ARG A 1 102 ? 5.822 5.007 13.433 1.00 86.50 102 ARG A N 1
ATOM 743 C CA . ARG A 1 102 ? 6.462 6.201 13.994 1.00 86.50 102 ARG A CA 1
ATOM 744 C C . ARG A 1 102 ? 5.554 7.406 13.805 1.00 86.50 102 ARG A C 1
ATOM 746 O O . ARG A 1 102 ? 4.989 7.582 12.734 1.00 86.50 102 ARG A O 1
ATOM 753 N N . VAL A 1 103 ? 5.439 8.248 14.828 1.00 86.56 103 VAL A N 1
ATOM 754 C CA . VAL A 1 103 ? 4.728 9.530 14.728 1.00 86.56 103 VAL A CA 1
ATOM 755 C C . VAL A 1 103 ? 5.760 10.645 14.602 1.00 86.56 103 VAL A C 1
ATOM 757 O O . VAL A 1 103 ? 6.623 10.784 15.467 1.00 86.56 103 VAL A O 1
ATOM 760 N N . SER A 1 104 ? 5.699 11.435 13.531 1.00 83.94 104 SER A N 1
ATOM 761 C CA . SER A 1 104 ? 6.617 12.558 13.302 1.00 83.94 104 S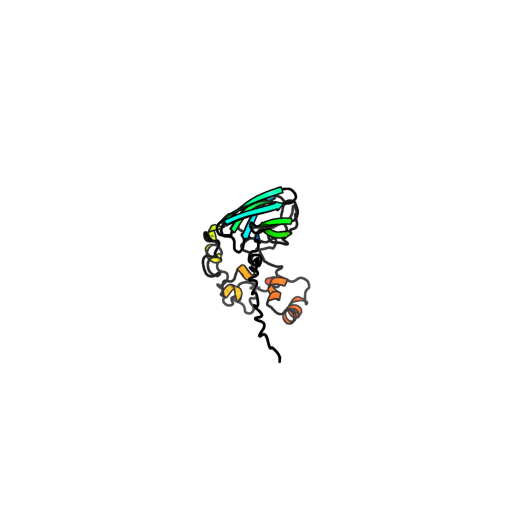ER A CA 1
ATOM 762 C C . SER A 1 104 ? 5.922 13.687 12.557 1.00 83.94 104 SER A C 1
ATOM 764 O O . SER A 1 104 ? 5.264 13.445 11.557 1.00 83.94 104 SER A O 1
ATOM 766 N N . ARG A 1 105 ? 6.132 14.942 12.977 1.00 80.62 105 ARG A N 1
ATOM 767 C CA . ARG A 1 105 ? 5.567 16.127 12.294 1.00 80.62 105 ARG A CA 1
ATOM 768 C C . ARG A 1 105 ? 6.059 16.307 10.850 1.00 80.62 105 ARG A C 1
ATOM 770 O O . ARG A 1 105 ? 5.480 17.092 10.116 1.00 80.62 105 ARG A O 1
ATOM 777 N N . LYS A 1 106 ? 7.154 15.638 10.469 1.00 79.88 106 LYS A N 1
ATOM 778 C CA . LYS A 1 106 ? 7.741 15.680 9.117 1.00 79.88 106 LYS A CA 1
ATOM 779 C C . LYS A 1 106 ? 7.497 14.389 8.327 1.00 79.88 106 LYS A C 1
ATOM 781 O O . LYS A 1 106 ? 8.154 14.162 7.315 1.00 79.88 106 LYS A O 1
ATOM 786 N N . ALA A 1 107 ? 6.639 13.499 8.815 1.00 73.12 107 ALA A N 1
ATOM 787 C CA . ALA A 1 107 ? 6.385 12.235 8.148 1.00 73.12 107 ALA A CA 1
ATOM 788 C C . ALA A 1 107 ? 5.618 12.455 6.836 1.00 73.12 107 ALA A C 1
ATOM 790 O O . ALA A 1 107 ? 4.492 12.946 6.847 1.00 73.12 107 ALA A O 1
ATOM 791 N N . ALA A 1 108 ? 6.227 12.055 5.720 1.00 70.69 108 ALA A N 1
ATOM 792 C CA . ALA A 1 108 ? 5.618 12.080 4.393 1.00 70.69 108 ALA A CA 1
ATOM 793 C C . ALA A 1 108 ? 5.025 10.705 4.044 1.00 70.69 108 ALA A C 1
ATOM 795 O O . ALA A 1 108 ? 5.497 10.031 3.129 1.00 70.69 108 ALA A O 1
ATOM 796 N N . TYR A 1 109 ? 4.025 10.261 4.804 1.00 73.75 109 TYR A N 1
ATOM 797 C CA . TYR A 1 109 ? 3.154 9.183 4.341 1.00 73.75 109 TYR A CA 1
ATOM 798 C C . TYR A 1 109 ? 2.069 9.789 3.473 1.00 73.75 109 TYR A C 1
ATOM 800 O O . TYR A 1 109 ? 1.468 10.792 3.849 1.00 73.75 109 TYR A O 1
ATOM 808 N N . ARG A 1 110 ? 1.856 9.187 2.310 1.00 72.44 110 ARG A N 1
ATOM 809 C CA . ARG A 1 110 ? 0.773 9.554 1.411 1.00 72.44 110 ARG A CA 1
ATOM 810 C C . ARG A 1 110 ? -0.077 8.317 1.181 1.00 72.44 110 ARG A C 1
ATOM 812 O O . ARG A 1 110 ? 0.438 7.193 1.181 1.00 72.44 110 ARG A O 1
ATOM 819 N N . GLU A 1 111 ? -1.350 8.547 0.940 1.00 74.75 111 GLU A N 1
ATOM 820 C CA . GLU A 1 111 ? -2.331 7.550 0.534 1.00 74.75 111 GLU A CA 1
ATOM 821 C C . GLU A 1 111 ? -2.921 7.947 -0.814 1.00 74.75 111 GLU A C 1
ATOM 823 O O . GLU A 1 111 ? -2.883 9.119 -1.183 1.00 74.75 111 GLU A O 1
ATOM 828 N N . HIS A 1 112 ? -3.463 6.979 -1.550 1.00 78.06 112 HIS A N 1
ATOM 829 C CA . HIS A 1 112 ? -4.192 7.287 -2.782 1.00 78.06 112 HIS A CA 1
ATOM 830 C C . HIS A 1 112 ? -5.574 7.899 -2.499 1.00 78.06 112 HIS A C 1
ATOM 832 O O . HIS A 1 112 ? -6.195 8.387 -3.429 1.00 78.06 112 HIS A O 1
ATOM 838 N N . LEU A 1 113 ? -6.046 7.938 -1.241 1.00 67.38 113 LEU A N 1
ATOM 839 C CA . LEU A 1 113 ? -7.389 8.427 -0.884 1.00 67.38 113 LEU A CA 1
ATOM 840 C C . LEU A 1 113 ? -7.624 9.921 -1.144 1.00 67.38 113 LEU A C 1
ATOM 842 O O . LEU A 1 113 ? -8.772 10.347 -1.238 1.00 67.38 113 LEU A O 1
ATOM 846 N N . GLU A 1 114 ? -6.561 10.719 -1.271 1.00 64.81 114 GLU A N 1
ATOM 847 C CA . GLU A 1 114 ? -6.682 12.117 -1.709 1.00 64.81 114 GLU A CA 1
ATOM 848 C C . GLU A 1 114 ? -7.072 12.223 -3.196 1.00 64.81 114 GLU A C 1
ATOM 850 O O . GLU A 1 114 ? -7.610 13.244 -3.616 1.00 64.81 114 GLU A O 1
ATOM 855 N N . GLU A 1 115 ? -6.809 11.173 -3.983 1.00 65.19 115 GLU A N 1
ATOM 856 C CA . GLU A 1 115 ? -6.916 11.156 -5.448 1.00 65.19 115 GLU A CA 1
ATOM 857 C C . GLU A 1 115 ? -7.879 10.061 -5.977 1.00 65.19 115 GLU A C 1
ATOM 859 O O . GLU A 1 115 ? -8.282 10.137 -7.135 1.00 65.19 115 GLU A O 1
ATOM 864 N N . ALA A 1 116 ? -8.269 9.071 -5.155 1.00 71.25 116 ALA A N 1
ATOM 865 C CA . ALA A 1 116 ? -9.145 7.944 -5.507 1.00 71.25 116 ALA A CA 1
ATOM 866 C C . ALA A 1 116 ? -9.959 7.417 -4.301 1.00 71.25 116 ALA A C 1
ATOM 868 O O . ALA A 1 116 ? -9.448 7.292 -3.190 1.00 71.25 116 ALA A O 1
ATOM 869 N N . SER A 1 117 ? -11.225 7.055 -4.509 1.00 77.06 117 SER A N 1
ATOM 870 C CA . SER A 1 117 ? -12.102 6.434 -3.508 1.00 77.06 117 SER A CA 1
ATOM 871 C C . SER A 1 117 ? -11.879 4.916 -3.390 1.00 77.06 117 SER A C 1
ATOM 873 O O . SER A 1 117 ? -11.344 4.278 -4.295 1.00 77.06 117 SER A O 1
ATOM 875 N N . CYS A 1 118 ? -12.317 4.291 -2.286 1.00 77.19 118 CYS A N 1
ATOM 876 C CA . CYS A 1 118 ? -12.210 2.832 -2.117 1.00 77.19 118 CYS A CA 1
ATOM 877 C C . CYS A 1 118 ? -12.916 2.072 -3.253 1.00 77.19 118 CYS A C 1
ATOM 879 O O . CYS A 1 118 ? -12.376 1.096 -3.771 1.00 77.19 118 CYS A O 1
ATOM 881 N N . SER A 1 119 ? -14.097 2.555 -3.649 1.00 76.50 119 SER A N 1
ATOM 882 C CA . SER A 1 119 ? -14.937 1.980 -4.704 1.00 76.50 119 SER A CA 1
ATOM 883 C C . SER A 1 119 ? -14.383 2.158 -6.117 1.00 76.50 119 SER A C 1
ATOM 885 O O . SER A 1 119 ? -14.896 1.538 -7.042 1.00 76.50 119 SER A O 1
ATOM 887 N N . ASP A 1 120 ? -13.339 2.972 -6.297 1.00 78.94 120 ASP A N 1
ATOM 888 C CA . ASP A 1 120 ? -12.691 3.123 -7.605 1.00 78.94 120 ASP A CA 1
ATOM 889 C C . ASP A 1 120 ? -11.834 1.889 -7.946 1.00 78.94 120 ASP A C 1
ATOM 891 O O . ASP A 1 120 ? -11.534 1.647 -9.114 1.00 78.94 120 ASP A O 1
ATOM 895 N N . CYS A 1 121 ? -11.455 1.103 -6.927 1.00 77.56 121 CYS A N 1
ATOM 896 C CA . CYS A 1 121 ? -10.600 -0.082 -7.058 1.00 77.56 121 CYS A CA 1
ATOM 897 C C . CYS A 1 121 ? -11.226 -1.368 -6.493 1.00 77.56 121 CYS A C 1
ATOM 899 O O . CYS A 1 121 ? -10.882 -2.459 -6.947 1.00 77.56 121 CYS A O 1
ATOM 901 N N . HIS A 1 122 ? -12.076 -1.261 -5.470 1.00 77.56 122 HIS A N 1
ATOM 902 C CA . HIS A 1 122 ? -12.690 -2.398 -4.780 1.00 77.56 122 HIS A CA 1
ATOM 903 C C . HIS A 1 122 ? -14.176 -2.470 -5.086 1.00 77.56 122 HIS A C 1
ATOM 905 O O . HIS A 1 122 ? -14.852 -1.443 -5.166 1.00 77.56 122 HIS A O 1
ATOM 911 N N . ASP A 1 123 ? -14.702 -3.686 -5.187 1.00 71.81 123 ASP A N 1
ATOM 912 C CA . ASP A 1 123 ? -16.144 -3.874 -5.203 1.00 71.81 123 ASP A CA 1
ATOM 913 C C . ASP A 1 123 ? -16.760 -3.794 -3.796 1.00 71.81 123 ASP A C 1
ATOM 915 O O . ASP A 1 123 ? -16.084 -3.591 -2.786 1.00 71.81 123 ASP A O 1
ATOM 919 N N . LYS A 1 124 ? -18.081 -3.979 -3.714 1.00 63.91 124 LYS A N 1
ATOM 920 C CA . LYS A 1 124 ? -18.828 -3.977 -2.443 1.00 63.91 124 LYS A CA 1
ATOM 921 C C . LYS A 1 124 ? -18.469 -5.132 -1.489 1.00 63.91 124 LYS A C 1
ATOM 923 O O . LYS A 1 124 ? -18.869 -5.097 -0.325 1.00 63.91 124 LYS A O 1
ATOM 928 N N . ASN A 1 125 ? -17.769 -6.151 -1.980 1.00 61.28 125 ASN A N 1
ATOM 929 C CA . ASN A 1 125 ? -17.257 -7.280 -1.209 1.00 61.28 125 ASN A CA 1
ATOM 930 C C . ASN A 1 125 ? -15.752 -7.140 -0.929 1.00 61.28 125 ASN A C 1
ATOM 932 O O . ASN A 1 125 ? -15.166 -8.026 -0.312 1.00 61.28 125 ASN A O 1
ATOM 936 N N . MET A 1 126 ? -15.138 -6.024 -1.343 1.00 63.97 126 MET A N 1
ATOM 937 C CA . MET A 1 126 ? -13.705 -5.757 -1.228 1.00 63.97 126 MET A CA 1
ATOM 938 C C . MET A 1 126 ? -12.843 -6.800 -1.948 1.00 63.97 126 MET A C 1
ATOM 940 O O . MET A 1 126 ? -11.673 -7.007 -1.613 1.00 63.97 126 MET A O 1
ATOM 944 N N . GLU A 1 127 ? -13.426 -7.440 -2.959 1.00 64.44 127 GLU A N 1
ATOM 945 C CA . GLU A 1 127 ? -12.699 -8.237 -3.928 1.00 64.44 127 GLU A CA 1
ATOM 946 C C . GLU A 1 127 ? -12.090 -7.295 -4.970 1.00 64.44 127 GLU A C 1
ATOM 948 O O . GLU A 1 127 ? -12.700 -6.309 -5.402 1.00 64.44 127 GLU A O 1
ATOM 953 N N . VAL A 1 128 ? -10.851 -7.594 -5.369 1.00 62.16 128 VAL A N 1
ATOM 954 C CA . VAL A 1 128 ? -10.229 -6.906 -6.501 1.00 62.16 128 VAL A CA 1
ATOM 955 C C . VAL A 1 128 ? -10.975 -7.379 -7.741 1.00 62.16 128 VAL A C 1
ATOM 957 O O . VAL A 1 128 ? -10.946 -8.559 -8.078 1.00 62.16 128 VAL A O 1
ATOM 960 N N . GLN A 1 129 ? -11.709 -6.462 -8.365 1.00 52.12 129 GLN A N 1
ATOM 961 C CA . GLN A 1 129 ? -12.866 -6.809 -9.189 1.00 52.12 129 GLN A CA 1
ATOM 962 C C . GLN A 1 129 ? -12.519 -7.507 -10.523 1.00 52.12 129 GLN A C 1
ATOM 964 O O . GLN A 1 129 ? -13.414 -8.019 -11.186 1.00 52.12 129 GLN A O 1
ATOM 969 N N . PHE A 1 130 ? -11.241 -7.567 -10.914 1.00 54.00 130 PHE A N 1
ATOM 970 C CA . PHE A 1 130 ? -10.737 -8.139 -12.172 1.00 54.00 130 PHE A CA 1
ATOM 971 C C . PHE A 1 130 ? -9.259 -8.565 -11.990 1.00 54.00 130 PHE A C 1
ATOM 973 O O . PHE A 1 130 ? -8.656 -8.174 -10.985 1.00 54.00 130 PHE A O 1
ATOM 980 N N . PRO A 1 131 ? -8.652 -9.362 -12.898 1.00 58.91 131 PRO A N 1
ATOM 981 C CA . PRO A 1 131 ? -7.221 -9.687 -12.812 1.00 58.91 131 PRO A CA 1
ATOM 982 C C . PRO A 1 131 ? -6.376 -8.399 -12.668 1.00 58.91 131 PRO A C 1
ATOM 984 O O . PRO A 1 131 ? -6.730 -7.359 -13.233 1.00 58.91 131 PRO A O 1
ATOM 987 N N . GLU A 1 132 ? -5.339 -8.444 -11.812 1.00 54.44 132 GLU A N 1
ATOM 988 C CA . GLU A 1 132 ? -4.609 -7.292 -11.223 1.00 54.44 132 GLU A CA 1
ATOM 989 C C . GLU A 1 132 ? -4.090 -6.241 -12.235 1.00 54.44 132 GLU A C 1
ATOM 991 O O . GLU A 1 132 ? -3.725 -5.124 -11.868 1.00 54.44 132 GLU A O 1
ATOM 996 N N . ASP A 1 133 ? -4.075 -6.596 -13.511 1.00 57.34 133 ASP A N 1
ATOM 997 C CA . ASP A 1 133 ? -3.394 -5.969 -14.629 1.00 57.34 133 ASP A CA 1
ATOM 998 C C . ASP A 1 133 ? -4.126 -4.774 -15.279 1.00 57.34 133 ASP A C 1
ATOM 1000 O O . ASP A 1 133 ? -3.491 -4.006 -16.007 1.00 57.34 133 ASP A O 1
ATOM 1004 N N . LEU A 1 134 ? -5.421 -4.547 -15.008 1.00 60.56 134 LEU A N 1
ATOM 1005 C CA . LEU A 1 134 ? -6.230 -3.597 -15.801 1.00 60.56 134 LEU A CA 1
ATOM 1006 C C . LEU A 1 134 ? -6.707 -2.315 -15.093 1.00 60.56 134 LEU A C 1
ATOM 1008 O O . LEU A 1 134 ? -6.943 -1.319 -15.779 1.00 60.56 134 LEU A O 1
ATOM 1012 N N . TYR A 1 135 ? -6.796 -2.265 -13.759 1.00 74.44 135 TYR A N 1
ATOM 1013 C CA . TYR A 1 135 ? -7.309 -1.058 -13.083 1.00 74.44 135 TYR A CA 1
ATOM 1014 C C . TYR A 1 135 ? -6.295 0.069 -12.953 1.00 74.44 135 TYR A C 1
ATOM 1016 O O . TYR A 1 135 ? -6.663 1.228 -13.093 1.00 74.44 135 TYR A O 1
ATOM 1024 N N . CYS A 1 136 ? -5.010 -0.218 -12.725 1.00 84.06 136 CYS A N 1
ATOM 1025 C CA . CYS A 1 136 ? -4.028 0.862 -12.578 1.00 84.06 136 CYS A CA 1
ATOM 1026 C C . CYS A 1 136 ? -3.997 1.764 -13.822 1.00 84.06 136 CYS A C 1
ATOM 1028 O O . CYS A 1 136 ? -3.778 2.967 -13.704 1.00 84.06 136 CYS A O 1
ATOM 1030 N N . TYR A 1 137 ? -4.269 1.199 -15.002 1.00 86.81 137 TYR A N 1
ATOM 1031 C CA . TYR A 1 137 ? -4.282 1.927 -16.265 1.00 86.81 137 TYR A CA 1
ATOM 1032 C C . TYR A 1 137 ? -5.575 2.686 -16.579 1.00 86.81 137 TYR A C 1
ATOM 1034 O O . TYR A 1 137 ? -5.584 3.445 -17.547 1.00 86.81 137 TYR A O 1
ATOM 1042 N N . SER A 1 138 ? -6.640 2.541 -15.781 1.00 82.81 138 SER A N 1
ATOM 1043 C CA . SER A 1 138 ? -7.835 3.384 -15.936 1.00 82.81 138 SER A CA 1
ATOM 1044 C C . SER A 1 138 ? -7.530 4.853 -15.625 1.00 82.81 138 SER A C 1
ATOM 1046 O O . SER A 1 138 ? -8.112 5.745 -16.238 1.00 82.81 138 SER A O 1
ATOM 1048 N N . CYS A 1 139 ? -6.573 5.088 -14.720 1.00 85.56 139 CYS A N 1
ATOM 1049 C CA . CYS A 1 139 ? -6.138 6.419 -14.302 1.00 85.56 139 CYS A CA 1
ATOM 1050 C C . CYS A 1 139 ? -4.664 6.705 -14.637 1.00 85.56 139 CYS A C 1
ATOM 1052 O O . CYS A 1 139 ? -4.322 7.837 -14.979 1.00 85.56 139 CYS A O 1
ATOM 1054 N N . HIS A 1 140 ? -3.765 5.715 -14.558 1.00 88.25 140 HIS A N 1
ATOM 1055 C CA . HIS A 1 140 ? -2.345 5.917 -14.856 1.00 88.25 140 HIS A CA 1
ATOM 1056 C C . HIS A 1 140 ? -1.999 5.571 -16.302 1.00 88.25 140 HIS A C 1
ATOM 1058 O O . HIS A 1 140 ? -2.428 4.570 -16.864 1.00 88.25 140 HIS A O 1
ATOM 1064 N N . GLU A 1 141 ? -1.111 6.356 -16.904 1.00 91.12 141 GLU A N 1
ATOM 1065 C CA . GLU A 1 141 ? -0.572 6.008 -18.213 1.00 91.12 141 GLU A CA 1
ATOM 1066 C C . GLU A 1 141 ? 0.121 4.641 -18.199 1.00 91.12 141 GLU A C 1
ATOM 1068 O O . GLU A 1 141 ? 0.978 4.366 -17.353 1.00 91.12 141 GLU A O 1
ATOM 1073 N N . ARG A 1 142 ? -0.155 3.844 -19.232 1.00 90.19 142 ARG A N 1
ATOM 1074 C CA . ARG A 1 142 ? 0.565 2.602 -19.517 1.00 90.19 142 ARG A CA 1
ATOM 1075 C C . ARG A 1 142 ? 2.081 2.808 -19.565 1.00 90.19 142 ARG A C 1
ATOM 1077 O O . ARG A 1 142 ? 2.577 3.657 -20.311 1.00 90.19 142 ARG A O 1
ATOM 1084 N N . LYS A 1 143 ? 2.810 2.013 -18.773 1.00 91.56 143 LYS A N 1
ATOM 1085 C CA . LYS A 1 143 ? 4.282 2.054 -18.636 1.00 91.56 143 LYS A CA 1
ATOM 1086 C C . LYS A 1 143 ? 4.991 0.880 -19.318 1.00 91.56 143 LYS A C 1
ATOM 1088 O O . LYS A 1 143 ? 6.195 0.712 -19.156 1.00 91.56 143 LYS A O 1
ATOM 1093 N N . ASP A 1 144 ? 4.266 0.126 -20.128 1.00 91.75 144 ASP A N 1
ATOM 1094 C CA . ASP A 1 144 ? 4.686 -1.062 -20.875 1.00 91.75 144 ASP A CA 1
ATOM 1095 C C . ASP A 1 144 ? 4.703 -0.838 -22.398 1.00 91.75 144 ASP A C 1
ATOM 1097 O O . ASP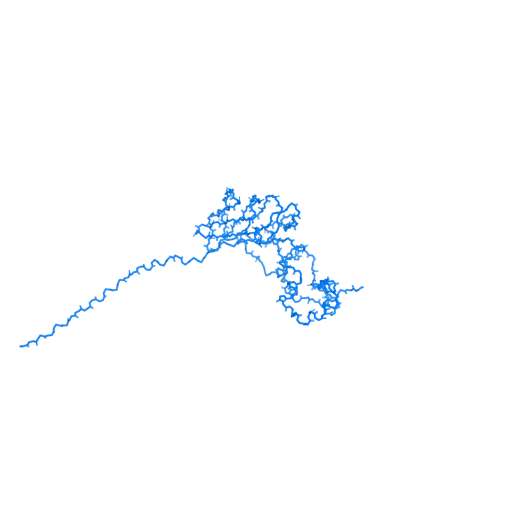 A 1 144 ? 4.607 -1.774 -23.180 1.00 91.75 144 ASP A O 1
ATOM 1101 N N . LYS A 1 145 ? 4.820 0.420 -22.838 1.00 92.25 145 LYS A N 1
ATOM 1102 C CA . LYS A 1 145 ? 4.741 0.794 -24.261 1.00 92.25 145 LYS A CA 1
ATOM 1103 C C . LYS A 1 145 ? 6.062 0.690 -25.037 1.00 92.25 145 LYS A C 1
ATOM 1105 O O . LYS A 1 145 ? 6.070 0.974 -26.229 1.00 92.25 145 LYS A O 1
ATOM 1110 N N . LYS A 1 146 ? 7.176 0.386 -24.369 1.00 94.94 146 LYS A N 1
ATOM 1111 C CA . LYS A 1 146 ? 8.518 0.361 -24.978 1.00 94.94 146 LYS A CA 1
ATOM 1112 C C . LYS A 1 146 ? 8.949 -1.060 -25.327 1.00 94.94 146 LYS A C 1
ATOM 1114 O O . LYS A 1 146 ? 8.380 -2.009 -24.799 1.00 94.94 146 LYS A O 1
ATOM 1119 N N . GLU A 1 147 ? 9.979 -1.192 -26.164 1.00 95.75 147 GLU A N 1
ATOM 1120 C CA . GLU A 1 147 ? 10.426 -2.485 -26.716 1.00 95.75 147 GLU A CA 1
ATOM 1121 C C . GLU A 1 147 ? 10.734 -3.539 -25.639 1.00 95.75 147 GLU A C 1
ATOM 1123 O O . GLU A 1 147 ? 10.271 -4.675 -25.723 1.00 95.75 147 GLU A O 1
ATOM 1128 N N . PHE A 1 148 ? 11.481 -3.167 -24.595 1.00 96.50 148 PHE A N 1
ATOM 1129 C CA . PHE A 1 148 ? 11.820 -4.059 -23.489 1.00 96.50 148 PHE A CA 1
ATOM 1130 C C . PHE A 1 148 ? 10.976 -3.711 -22.263 1.00 96.50 148 PHE A C 1
ATOM 1132 O O . PHE A 1 148 ? 11.243 -2.729 -21.561 1.00 96.50 148 PHE A O 1
ATOM 1139 N N . VAL A 1 149 ? 9.980 -4.550 -21.975 1.00 95.56 149 VAL A N 1
ATOM 1140 C CA . VAL A 1 149 ? 9.094 -4.429 -20.808 1.00 95.56 149 VAL A CA 1
ATOM 1141 C C . VAL A 1 149 ? 9.608 -5.285 -19.654 1.00 95.56 149 VAL A C 1
ATOM 1143 O O . VAL A 1 149 ? 9.995 -6.440 -19.834 1.00 95.56 149 VAL A O 1
ATOM 1146 N N . HIS A 1 150 ? 9.647 -4.712 -18.453 1.00 94.94 150 HIS A N 1
ATOM 1147 C CA . HIS A 1 150 ? 10.043 -5.437 -17.255 1.00 94.94 150 HIS A CA 1
ATOM 1148 C C . HIS A 1 150 ? 8.969 -6.475 -16.900 1.00 94.94 150 HIS A C 1
ATOM 1150 O O . HIS A 1 150 ? 7.787 -6.145 -16.867 1.00 94.94 150 HIS A O 1
ATOM 1156 N N . GLY A 1 151 ? 9.377 -7.720 -16.623 1.00 92.25 151 GLY A N 1
ATOM 1157 C CA . GLY A 1 151 ? 8.479 -8.877 -16.469 1.00 92.25 151 GLY A CA 1
ATOM 1158 C C . GLY A 1 151 ? 7.224 -8.625 -15.619 1.00 92.25 151 GLY A C 1
ATOM 1159 O O . GLY A 1 151 ? 6.125 -8.831 -16.130 1.00 92.25 151 GLY A O 1
ATOM 1160 N N . PRO A 1 152 ? 7.345 -8.101 -14.381 1.00 90.81 152 PRO A N 1
ATOM 1161 C CA . PRO A 1 152 ? 6.182 -7.784 -13.550 1.00 90.81 152 PRO A CA 1
ATOM 1162 C C . PRO A 1 152 ? 5.207 -6.795 -14.197 1.00 90.81 152 PRO A C 1
ATOM 1164 O O . PRO A 1 152 ? 4.004 -6.922 -14.023 1.00 90.81 152 PRO A O 1
ATOM 1167 N N . ILE A 1 153 ? 5.705 -5.829 -14.971 1.00 91.19 153 ILE A N 1
ATOM 1168 C CA . ILE A 1 153 ? 4.860 -4.847 -15.658 1.00 91.19 153 ILE A CA 1
ATOM 1169 C C . ILE A 1 153 ? 4.187 -5.467 -16.883 1.00 91.19 153 ILE A C 1
ATOM 1171 O O . ILE A 1 153 ? 3.027 -5.172 -17.140 1.00 91.19 153 ILE A O 1
ATOM 1175 N N . GLY A 1 154 ? 4.870 -6.365 -17.599 1.00 88.56 154 GLY A N 1
ATOM 1176 C CA . GLY A 1 154 ? 4.274 -7.103 -18.719 1.00 88.56 154 GLY A CA 1
ATOM 1177 C C . GLY A 1 154 ? 3.110 -8.006 -18.296 1.00 88.56 154 GLY A C 1
ATOM 1178 O O . GLY A 1 154 ? 2.200 -8.228 -19.084 1.00 88.56 154 GLY A O 1
ATOM 1179 N N . GLY A 1 155 ? 3.119 -8.479 -17.046 1.00 84.94 155 GLY A N 1
ATOM 1180 C CA . GLY A 1 155 ? 1.986 -9.163 -16.414 1.00 84.94 155 GLY A CA 1
ATOM 1181 C C . GLY A 1 155 ? 1.051 -8.243 -15.620 1.00 84.94 155 GLY A C 1
ATOM 1182 O O . GLY A 1 155 ? 0.260 -8.747 -14.838 1.00 84.94 155 GLY A O 1
ATOM 1183 N N . GLY A 1 156 ? 1.204 -6.916 -15.733 1.00 84.81 156 GLY A N 1
ATOM 1184 C CA . GLY A 1 156 ? 0.423 -5.892 -15.024 1.00 84.81 156 GLY A CA 1
ATOM 1185 C C . GLY A 1 156 ? 0.457 -5.951 -13.490 1.00 84.81 156 GLY A C 1
ATOM 1186 O O . GLY A 1 156 ? -0.327 -5.276 -12.827 1.00 84.81 156 GLY A O 1
ATOM 1187 N N . ALA A 1 157 ? 1.417 -6.665 -12.904 1.00 87.88 157 ALA A N 1
ATOM 1188 C CA . ALA A 1 157 ? 1.586 -6.859 -11.467 1.00 87.88 157 ALA A CA 1
ATOM 1189 C C . ALA A 1 157 ? 2.212 -5.626 -10.776 1.00 87.88 157 ALA A C 1
ATOM 1191 O O . ALA A 1 157 ? 3.256 -5.688 -10.117 1.00 87.88 157 ALA A O 1
ATOM 1192 N N . CYS A 1 158 ? 1.569 -4.466 -10.926 1.00 89.75 158 CYS A N 1
ATOM 1193 C CA . CYS A 1 158 ? 2.024 -3.173 -10.406 1.00 89.75 158 CYS A CA 1
ATOM 1194 C C . CYS A 1 158 ? 2.183 -3.200 -8.875 1.00 89.75 158 CYS A C 1
ATOM 1196 O O . CYS A 1 158 ? 3.115 -2.609 -8.312 1.00 89.75 158 CYS A O 1
ATOM 1198 N N . ALA A 1 159 ? 1.288 -3.935 -8.208 1.00 88.12 159 ALA A N 1
ATOM 1199 C CA . ALA A 1 159 ? 1.220 -4.056 -6.759 1.00 88.12 159 ALA A CA 1
ATOM 1200 C C . ALA A 1 159 ? 2.375 -4.865 -6.143 1.00 88.12 159 ALA A C 1
ATOM 1202 O O . ALA A 1 159 ? 2.553 -4.819 -4.926 1.00 88.12 159 ALA A O 1
ATOM 1203 N N . ILE A 1 160 ? 3.200 -5.560 -6.936 1.00 89.00 160 ILE A N 1
ATOM 1204 C CA . ILE A 1 160 ? 4.410 -6.225 -6.420 1.00 89.00 160 ILE A CA 1
ATOM 1205 C C . ILE A 1 160 ? 5.391 -5.186 -5.860 1.00 89.00 160 ILE A C 1
ATOM 1207 O O . ILE A 1 160 ? 5.957 -5.367 -4.781 1.00 89.00 160 ILE A O 1
ATOM 1211 N N . CYS A 1 161 ? 5.548 -4.059 -6.559 1.00 91.56 161 CYS A N 1
ATOM 1212 C CA . CYS A 1 161 ? 6.478 -2.997 -6.175 1.00 91.56 161 CYS A CA 1
ATOM 1213 C C . CYS A 1 161 ? 5.785 -1.845 -5.436 1.00 91.56 161 CYS A C 1
ATOM 1215 O O . CYS A 1 161 ? 6.358 -1.284 -4.494 1.00 91.56 161 CYS A O 1
ATOM 1217 N N . HIS A 1 162 ? 4.567 -1.493 -5.853 1.00 90.62 162 HIS A N 1
ATOM 1218 C CA . HIS A 1 162 ? 3.795 -0.366 -5.330 1.00 90.62 162 HIS A CA 1
ATOM 1219 C C . HIS A 1 162 ? 2.729 -0.820 -4.332 1.00 90.62 162 HIS A C 1
ATOM 1221 O O . HIS A 1 162 ? 2.158 -1.895 -4.467 1.00 90.62 162 HIS A O 1
ATOM 1227 N N . ASP A 1 163 ? 2.447 0.004 -3.326 1.00 86.81 163 ASP A N 1
ATOM 1228 C CA . ASP A 1 163 ? 1.356 -0.192 -2.378 1.00 86.81 163 ASP A CA 1
ATOM 1229 C C . ASP A 1 163 ? 0.184 0.736 -2.745 1.00 86.81 163 ASP A C 1
ATOM 1231 O O . ASP A 1 163 ? 0.269 1.939 -2.478 1.00 86.81 163 ASP A O 1
ATOM 1235 N N . PRO A 1 164 ? -0.902 0.230 -3.362 1.00 84.25 164 PRO A N 1
ATOM 1236 C CA . PRO A 1 164 ? -2.026 1.075 -3.774 1.00 84.25 164 PRO A CA 1
ATOM 1237 C C . PRO A 1 164 ? -2.722 1.737 -2.574 1.00 84.25 164 PRO A C 1
ATOM 1239 O O . PRO A 1 164 ? -3.279 2.820 -2.698 1.00 84.25 164 PRO A O 1
ATOM 1242 N N . HIS A 1 165 ? -2.612 1.158 -1.375 1.00 80.81 165 HIS A N 1
ATOM 1243 C CA . HIS A 1 165 ? -3.158 1.737 -0.141 1.00 80.81 165 HIS A CA 1
ATOM 1244 C C . HIS A 1 165 ? -2.274 2.820 0.494 1.00 80.81 165 HIS A C 1
ATOM 1246 O O . HIS A 1 165 ? -2.664 3.418 1.496 1.00 80.81 165 HIS A O 1
ATOM 1252 N N . GLY A 1 166 ? -1.098 3.097 -0.077 1.00 81.38 166 GLY A N 1
ATOM 1253 C CA . GLY A 1 166 ? -0.184 4.133 0.398 1.00 81.38 166 GLY A CA 1
ATOM 1254 C C . GLY A 1 166 ? 1.055 3.604 1.124 1.00 81.38 166 GLY A C 1
ATOM 1255 O O . GLY A 1 166 ? 1.092 2.499 1.667 1.00 81.38 166 GLY A O 1
ATOM 1256 N N . SER A 1 167 ? 2.105 4.423 1.168 1.00 81.00 167 SER A N 1
ATOM 1257 C CA . SER A 1 167 ? 3.385 4.102 1.807 1.00 81.00 167 SER A CA 1
ATOM 1258 C C . SER A 1 167 ? 4.124 5.388 2.186 1.00 81.00 167 SER A C 1
ATOM 1260 O O . SER A 1 167 ? 3.910 6.453 1.609 1.00 81.00 167 SER A O 1
ATOM 1262 N N . SER A 1 168 ? 5.030 5.288 3.161 1.00 77.81 168 SER A N 1
ATOM 1263 C CA . SER A 1 168 ? 5.938 6.379 3.542 1.00 77.81 168 SER A CA 1
ATOM 1264 C C . SER A 1 168 ? 7.122 6.534 2.587 1.00 77.81 168 SER A C 1
ATOM 1266 O O . SER A 1 168 ? 8.006 7.357 2.821 1.00 77.81 168 SER A O 1
ATOM 1268 N N . ARG A 1 169 ? 7.194 5.697 1.549 1.00 83.00 169 ARG A N 1
ATOM 1269 C CA . ARG A 1 169 ? 8.256 5.718 0.545 1.00 83.00 169 ARG A CA 1
ATOM 1270 C C . ARG A 1 169 ? 7.782 6.437 -0.703 1.00 83.00 169 ARG A C 1
ATOM 1272 O O . ARG A 1 169 ? 6.614 6.366 -1.081 1.00 83.00 169 ARG A O 1
ATOM 1279 N N . LYS A 1 170 ? 8.722 7.099 -1.380 1.00 83.00 170 LYS A N 1
ATOM 1280 C CA . LYS A 1 170 ? 8.458 7.780 -2.650 1.00 83.00 170 LYS A CA 1
ATOM 1281 C C . LYS A 1 170 ? 7.823 6.804 -3.646 1.00 83.00 170 LYS A C 1
ATOM 1283 O O . LYS A 1 170 ? 8.264 5.663 -3.733 1.00 83.00 170 LYS A O 1
ATOM 1288 N N . PHE A 1 171 ? 6.823 7.272 -4.393 1.00 87.06 171 PHE A N 1
ATOM 1289 C CA . PHE A 1 171 ? 6.062 6.464 -5.357 1.00 87.06 171 PHE A CA 1
ATOM 1290 C C . PHE A 1 171 ? 5.339 5.267 -4.731 1.00 87.06 171 PHE A C 1
ATOM 1292 O O . PHE A 1 171 ? 5.106 4.272 -5.402 1.00 87.06 171 PHE A O 1
ATOM 1299 N N . PHE A 1 172 ? 5.019 5.335 -3.441 1.00 87.50 172 PHE A N 1
ATOM 1300 C CA . PHE A 1 172 ? 4.298 4.290 -2.725 1.00 87.50 172 PHE A CA 1
ATOM 1301 C C . PHE A 1 172 ? 4.989 2.916 -2.711 1.00 87.50 172 PHE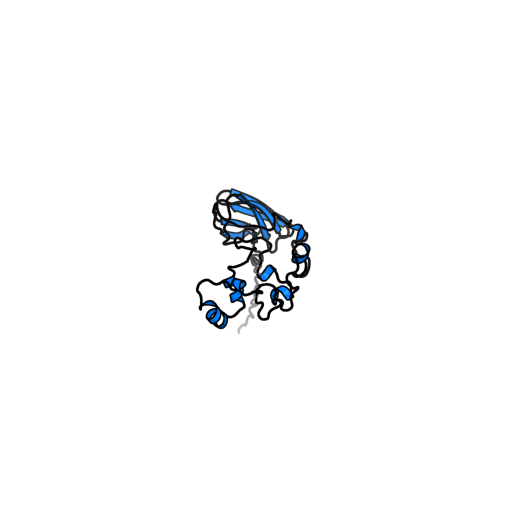 A C 1
ATOM 1303 O O . PHE A 1 172 ? 4.329 1.887 -2.675 1.00 87.50 172 PHE A O 1
ATOM 1310 N N . LEU A 1 173 ? 6.323 2.858 -2.741 1.00 89.44 173 LEU A N 1
ATOM 1311 C CA . LEU A 1 173 ? 7.031 1.574 -2.778 1.00 89.44 173 LEU A CA 1
ATOM 1312 C C . LEU A 1 173 ? 6.819 0.742 -1.499 1.00 89.44 173 LEU A C 1
ATOM 1314 O O . LEU A 1 173 ? 6.830 1.273 -0.379 1.00 89.44 173 LEU A O 1
ATOM 1318 N N . ARG A 1 174 ? 6.698 -0.584 -1.653 1.00 87.44 174 ARG A N 1
ATOM 1319 C CA . ARG A 1 174 ? 6.524 -1.524 -0.525 1.00 87.44 174 ARG A CA 1
ATOM 1320 C C . ARG A 1 174 ? 7.792 -1.716 0.319 1.00 87.44 174 ARG A C 1
ATOM 1322 O O . ARG A 1 174 ? 7.686 -2.009 1.511 1.00 87.44 174 ARG A O 1
ATOM 1329 N N . ALA A 1 175 ? 8.970 -1.483 -0.260 1.00 87.81 175 ALA A N 1
ATOM 1330 C CA . ALA A 1 175 ? 10.287 -1.547 0.387 1.00 87.81 175 ALA A CA 1
ATOM 1331 C C . ALA A 1 175 ? 11.220 -0.451 -0.159 1.00 87.81 175 ALA A C 1
ATOM 1333 O O . ALA A 1 175 ? 10.853 0.261 -1.100 1.00 87.81 175 ALA A O 1
ATOM 1334 N N . GLU A 1 176 ? 12.413 -0.292 0.422 1.00 86.56 176 GLU A N 1
ATOM 1335 C CA . GLU A 1 176 ? 13.418 0.591 -0.175 1.00 86.56 176 GLU A CA 1
ATOM 1336 C C . GLU A 1 176 ? 13.789 0.087 -1.569 1.00 86.56 176 GLU A C 1
ATOM 1338 O O . GLU A 1 176 ? 13.871 -1.115 -1.812 1.00 86.56 176 GLU A O 1
ATOM 1343 N N . LEU A 1 177 ? 14.040 1.004 -2.504 1.00 86.44 177 LEU A N 1
ATOM 1344 C CA . LEU A 1 177 ? 14.186 0.650 -3.918 1.00 86.44 177 LEU A CA 1
ATOM 1345 C C . LEU A 1 177 ? 15.248 -0.436 -4.162 1.00 86.44 177 LEU A C 1
ATOM 1347 O O . LEU A 1 177 ? 15.037 -1.335 -4.968 1.00 86.44 177 LEU A O 1
ATOM 1351 N N . ARG A 1 178 ? 16.389 -0.362 -3.464 1.00 85.25 178 ARG A N 1
ATOM 1352 C CA . ARG A 1 178 ? 17.449 -1.372 -3.593 1.00 85.25 178 ARG A CA 1
ATOM 1353 C C . ARG A 1 178 ? 16.981 -2.735 -3.093 1.00 85.25 178 ARG A C 1
ATOM 1355 O O . ARG A 1 178 ? 17.224 -3.722 -3.773 1.00 85.25 178 ARG A O 1
ATOM 1362 N N . GLU A 1 179 ? 16.337 -2.770 -1.929 1.00 85.88 179 GLU A N 1
ATOM 1363 C CA . GLU A 1 179 ? 15.809 -3.994 -1.314 1.00 85.88 179 GLU A CA 1
ATOM 1364 C C . GLU A 1 179 ? 14.764 -4.649 -2.218 1.00 85.88 179 GLU A C 1
ATOM 1366 O O . GLU A 1 179 ? 14.790 -5.860 -2.403 1.00 85.88 179 GLU A O 1
ATOM 1371 N N . MET A 1 180 ? 13.914 -3.837 -2.856 1.00 88.94 180 MET A N 1
ATOM 1372 C CA . MET A 1 180 ? 12.912 -4.308 -3.811 1.00 88.94 180 MET A CA 1
ATOM 1373 C C . MET A 1 180 ? 13.548 -5.037 -4.998 1.00 88.94 180 MET A C 1
ATOM 1375 O O . MET A 1 180 ? 13.143 -6.141 -5.343 1.00 88.94 180 MET A O 1
ATOM 1379 N N . CYS A 1 181 ? 14.572 -4.440 -5.615 1.00 87.81 181 CYS A N 1
ATOM 1380 C CA . CYS A 1 181 ? 15.239 -5.037 -6.772 1.00 87.81 181 CYS A CA 1
ATOM 1381 C C . CYS A 1 181 ? 15.921 -6.367 -6.419 1.00 87.81 181 CYS A C 1
ATOM 1383 O O . CYS A 1 181 ? 15.817 -7.337 -7.166 1.00 87.81 181 CYS A O 1
ATOM 1385 N N . VAL A 1 182 ? 16.607 -6.424 -5.275 1.00 86.69 182 VAL A N 1
ATOM 1386 C CA . VAL A 1 182 ? 17.404 -7.601 -4.888 1.00 86.69 182 VAL A CA 1
ATOM 1387 C C . VAL A 1 182 ? 16.589 -8.721 -4.245 1.00 86.69 182 VAL A C 1
ATOM 1389 O O . VAL A 1 182 ? 17.143 -9.769 -3.932 1.00 86.69 182 VAL A O 1
ATOM 1392 N N . ALA A 1 183 ? 15.285 -8.514 -4.047 1.00 87.44 183 ALA A N 1
ATOM 1393 C CA . ALA A 1 183 ? 14.376 -9.582 -3.650 1.00 87.44 183 ALA A CA 1
ATOM 1394 C C . ALA A 1 183 ? 14.212 -10.638 -4.759 1.00 87.44 183 ALA A C 1
ATOM 1396 O O . ALA A 1 183 ? 13.922 -11.790 -4.457 1.00 87.44 183 ALA A O 1
ATOM 1397 N N . CYS A 1 184 ? 14.408 -10.249 -6.027 1.00 88.44 184 CYS A N 1
ATOM 1398 C CA . CYS A 1 184 ? 14.316 -11.143 -7.190 1.00 88.44 184 CYS A CA 1
ATOM 1399 C C . CYS A 1 184 ? 15.616 -11.211 -8.007 1.00 88.44 184 CYS A C 1
ATOM 1401 O O . CYS A 1 184 ? 15.920 -12.248 -8.590 1.00 88.44 184 CYS A O 1
ATOM 1403 N N . HIS A 1 185 ? 16.388 -10.123 -8.076 1.00 87.38 185 HIS A N 1
ATOM 1404 C CA . HIS A 1 185 ? 17.632 -10.082 -8.845 1.00 87.38 185 HIS A CA 1
ATOM 1405 C C . HIS A 1 185 ? 18.840 -10.373 -7.954 1.00 87.38 185 HIS A C 1
ATOM 1407 O O . HIS A 1 185 ? 19.060 -9.681 -6.958 1.00 87.38 185 HIS A O 1
ATOM 1413 N N . ASP A 1 186 ? 19.639 -11.369 -8.341 1.00 79.56 186 ASP A N 1
ATOM 1414 C CA . ASP A 1 186 ? 20.827 -11.787 -7.598 1.00 79.56 186 ASP A CA 1
ATOM 1415 C C . ASP A 1 186 ? 21.768 -10.608 -7.273 1.00 79.56 186 ASP A C 1
ATOM 1417 O O . ASP A 1 186 ? 22.057 -9.728 -8.096 1.00 79.56 186 ASP A O 1
ATOM 1421 N N . GLN A 1 187 ? 22.244 -10.601 -6.028 1.00 68.69 187 GLN A N 1
ATOM 1422 C CA . GLN A 1 187 ? 23.130 -9.570 -5.522 1.00 68.69 187 GLN A CA 1
ATOM 1423 C C . GLN A 1 187 ? 24.568 -9.749 -5.969 1.00 68.69 187 GLN A C 1
ATOM 1425 O O . GLN A 1 187 ? 25.244 -8.736 -6.028 1.00 68.69 187 GLN A O 1
ATOM 1430 N N . GLU A 1 188 ? 25.074 -10.945 -6.256 1.00 69.50 188 GLU A N 1
ATOM 1431 C CA . GLU A 1 188 ? 26.501 -11.109 -6.559 1.00 69.50 188 GLU A CA 1
ATOM 1432 C C . GLU A 1 188 ? 26.873 -10.401 -7.872 1.00 69.50 188 GLU A C 1
ATOM 1434 O O . GLU A 1 188 ? 27.741 -9.520 -7.902 1.00 69.50 188 GLU A O 1
ATOM 1439 N N . SER A 1 189 ? 26.097 -10.662 -8.923 1.00 64.62 189 SER A N 1
ATOM 1440 C CA . SER A 1 189 ? 26.200 -9.968 -10.215 1.00 64.62 189 SER A CA 1
ATOM 1441 C C . SER A 1 189 ? 25.879 -8.464 -10.125 1.00 64.62 189 SER A C 1
ATOM 1443 O O . SER A 1 189 ? 26.563 -7.627 -10.727 1.00 64.62 189 SER A O 1
ATOM 1445 N N . SER A 1 190 ? 24.882 -8.086 -9.319 1.00 65.44 190 SER A N 1
ATOM 1446 C CA . SER A 1 190 ? 24.465 -6.687 -9.136 1.00 65.44 190 SER A CA 1
ATOM 1447 C C . SER A 1 190 ? 25.428 -5.868 -8.256 1.00 65.44 190 SER A C 1
ATOM 1449 O O . SER A 1 190 ? 25.610 -4.668 -8.479 1.00 65.44 190 SER A O 1
ATOM 1451 N N . ARG A 1 191 ? 26.069 -6.485 -7.254 1.00 61.97 191 ARG A N 1
ATOM 1452 C CA . ARG A 1 191 ? 27.037 -5.856 -6.335 1.00 61.97 191 ARG A CA 1
ATOM 1453 C C . ARG A 1 191 ? 28.297 -5.458 -7.086 1.00 61.97 191 ARG A C 1
ATOM 1455 O O . ARG A 1 191 ? 28.665 -4.286 -7.027 1.00 61.97 191 ARG A O 1
ATOM 1462 N N . ALA A 1 192 ? 28.854 -6.355 -7.903 1.00 63.75 192 ALA A N 1
ATOM 1463 C CA . ALA A 1 192 ? 29.995 -6.048 -8.770 1.00 63.75 192 ALA A CA 1
ATOM 1464 C C . ALA A 1 192 ? 29.739 -4.831 -9.692 1.00 63.75 192 ALA A C 1
ATOM 1466 O O . ALA A 1 192 ? 30.662 -4.083 -10.032 1.00 63.75 192 ALA A O 1
ATOM 1467 N N . HIS A 1 193 ? 28.474 -4.596 -10.065 1.00 69.38 193 HIS A N 1
ATOM 1468 C CA . HIS A 1 193 ? 28.043 -3.481 -10.909 1.00 69.38 193 HIS A CA 1
ATOM 1469 C C . HIS A 1 193 ? 27.885 -2.145 -10.150 1.00 69.38 193 HIS A C 1
ATOM 1471 O O . HIS A 1 193 ? 28.239 -1.086 -10.675 1.00 69.38 193 HIS A O 1
ATOM 1477 N N . VAL A 1 194 ? 27.371 -2.164 -8.912 1.00 64.19 194 VAL A N 1
ATOM 1478 C CA . VAL A 1 194 ? 27.045 -0.948 -8.132 1.00 64.19 194 VAL A CA 1
ATOM 1479 C C . VAL A 1 194 ? 28.184 -0.517 -7.194 1.00 64.19 194 VAL A C 1
ATOM 1481 O O . VAL A 1 194 ? 28.342 0.676 -6.926 1.00 64.19 194 VAL A O 1
ATOM 1484 N N . GLU A 1 195 ? 29.031 -1.441 -6.734 1.00 58.97 195 GLU A N 1
ATOM 1485 C CA . GLU A 1 195 ? 30.089 -1.175 -5.742 1.00 58.97 195 GLU A CA 1
ATOM 1486 C C . GLU A 1 195 ? 31.226 -0.282 -6.256 1.00 58.97 195 GLU A C 1
ATOM 1488 O O . GLU A 1 195 ? 31.888 0.386 -5.461 1.00 58.97 195 GLU A O 1
ATOM 1493 N N . LYS A 1 196 ? 31.393 -0.147 -7.581 1.00 56.09 196 LYS A N 1
ATOM 1494 C CA . LYS A 1 196 ? 32.389 0.767 -8.169 1.00 56.09 196 LYS A CA 1
ATOM 1495 C C . LYS A 1 196 ? 32.133 2.247 -7.851 1.00 56.09 196 LYS A C 1
ATOM 1497 O O . LYS A 1 196 ? 33.056 3.051 -7.964 1.00 56.09 196 LYS A O 1
ATOM 1502 N N . LYS A 1 197 ? 30.913 2.637 -7.452 1.00 55.06 197 LYS A N 1
ATOM 1503 C CA . LYS A 1 197 ? 30.603 3.986 -6.938 1.00 55.06 197 LYS A CA 1
ATOM 1504 C C . LYS A 1 197 ? 29.546 3.898 -5.834 1.00 55.06 197 LYS A C 1
ATOM 1506 O O . LYS A 1 197 ? 28.370 3.693 -6.129 1.00 55.06 197 LYS A O 1
ATOM 1511 N N . LYS A 1 198 ? 29.964 4.108 -4.577 1.00 55.44 198 LYS A N 1
ATOM 1512 C CA . LYS A 1 198 ? 29.085 4.139 -3.392 1.00 55.44 198 LYS A CA 1
ATOM 1513 C C . LYS A 1 198 ? 27.814 4.975 -3.661 1.00 55.44 198 LYS A C 1
ATOM 1515 O O . LYS A 1 198 ? 27.885 6.049 -4.258 1.00 55.44 198 LYS A O 1
ATOM 1520 N N . ASN A 1 199 ? 26.663 4.483 -3.194 1.00 59.78 199 ASN A N 1
ATOM 1521 C CA . ASN A 1 199 ? 25.355 5.167 -3.168 1.00 59.78 199 ASN A CA 1
ATOM 1522 C C . ASN A 1 199 ? 24.635 5.405 -4.514 1.00 59.78 199 ASN A C 1
ATOM 1524 O O . ASN A 1 199 ? 23.889 6.377 -4.657 1.00 59.78 199 ASN A O 1
ATOM 1528 N N . ARG A 1 200 ? 24.790 4.531 -5.516 1.00 71.56 200 ARG A N 1
ATOM 1529 C CA . ARG A 1 200 ? 23.914 4.563 -6.705 1.00 71.56 200 ARG A CA 1
ATOM 1530 C C . ARG A 1 200 ? 22.693 3.661 -6.516 1.00 71.56 200 ARG A C 1
ATOM 1532 O O . ARG A 1 200 ? 22.833 2.504 -6.139 1.00 71.56 200 ARG A O 1
ATOM 1539 N N . THR A 1 201 ? 21.502 4.183 -6.807 1.00 80.31 201 THR A N 1
ATOM 1540 C CA . THR A 1 201 ? 20.277 3.380 -6.912 1.00 80.31 201 THR A CA 1
ATOM 1541 C C . THR A 1 201 ? 20.152 2.778 -8.313 1.00 80.31 201 THR A C 1
ATOM 1543 O O . THR A 1 201 ? 20.549 3.405 -9.298 1.00 80.31 201 THR A O 1
ATOM 1546 N N . CYS A 1 202 ? 19.579 1.574 -8.415 1.00 85.88 202 CYS A N 1
ATOM 1547 C CA . CYS A 1 202 ? 19.418 0.833 -9.675 1.00 85.88 202 CYS A CA 1
ATOM 1548 C C . CYS A 1 202 ? 18.688 1.674 -10.736 1.00 85.88 202 CYS A C 1
ATOM 1550 O O . CYS A 1 202 ? 19.104 1.756 -11.892 1.00 85.88 202 CYS A O 1
ATOM 1552 N N . ASN A 1 203 ? 17.661 2.413 -10.307 1.00 89.00 203 ASN A N 1
ATOM 1553 C CA . ASN A 1 203 ? 16.847 3.242 -11.187 1.00 89.00 203 ASN A CA 1
ATOM 1554 C C . ASN A 1 203 ? 17.542 4.512 -11.721 1.00 89.00 203 ASN A C 1
ATOM 1556 O O . ASN A 1 203 ? 16.911 5.304 -12.423 1.00 89.00 203 ASN A O 1
ATOM 1560 N N . ARG A 1 204 ? 18.812 4.770 -11.378 1.00 88.12 204 ARG A N 1
ATOM 1561 C CA . ARG A 1 204 ? 19.576 5.862 -12.007 1.00 88.12 204 ARG A CA 1
ATOM 1562 C C . ARG A 1 204 ? 19.929 5.539 -13.448 1.00 88.12 204 ARG A C 1
ATOM 1564 O O . ARG A 1 204 ? 19.954 6.447 -14.269 1.00 88.12 204 ARG A O 1
ATOM 1571 N N . CYS A 1 205 ? 20.202 4.268 -13.723 1.00 87.81 205 CYS A N 1
ATOM 1572 C CA . CYS A 1 205 ? 20.537 3.782 -15.055 1.00 87.81 205 CYS A CA 1
ATOM 1573 C C . CYS A 1 205 ? 19.392 2.966 -15.650 1.00 87.81 205 CYS A C 1
ATOM 1575 O O . CYS A 1 205 ? 19.180 3.051 -16.851 1.00 87.81 205 CYS A O 1
ATOM 1577 N N . HIS A 1 206 ? 18.647 2.221 -14.831 1.00 91.56 206 HIS A N 1
ATOM 1578 C CA . HIS A 1 206 ? 17.557 1.366 -15.295 1.00 91.56 206 HIS A CA 1
ATOM 1579 C C . HIS A 1 206 ? 16.193 2.055 -15.148 1.00 91.56 206 HIS A C 1
ATOM 1581 O O . HIS A 1 206 ? 15.940 2.770 -14.176 1.00 91.56 206 HIS A O 1
ATOM 1587 N N . ASP A 1 207 ? 15.302 1.858 -16.108 1.00 94.31 207 ASP A N 1
ATOM 1588 C CA . ASP A 1 207 ? 13.878 2.130 -15.963 1.00 94.31 207 ASP A CA 1
ATOM 1589 C C . ASP A 1 207 ? 13.217 0.895 -15.328 1.00 94.31 207 ASP A C 1
ATOM 1591 O O . ASP A 1 207 ? 13.360 -0.201 -15.865 1.00 94.31 207 ASP A O 1
ATOM 1595 N N . PRO A 1 208 ? 12.545 1.023 -14.171 1.00 94.38 208 PRO A N 1
ATOM 1596 C CA . PRO A 1 208 ? 11.942 -0.123 -13.495 1.00 94.38 208 PRO A CA 1
ATOM 1597 C C . PRO A 1 208 ? 10.686 -0.654 -14.203 1.00 94.38 208 PRO A C 1
ATOM 1599 O O . PRO A 1 208 ? 10.163 -1.681 -13.771 1.00 94.38 208 PRO A O 1
ATOM 1602 N N . HIS A 1 209 ? 10.192 0.030 -15.245 1.00 95.62 209 HIS A N 1
ATOM 1603 C CA . HIS A 1 209 ? 9.013 -0.389 -15.993 1.00 95.62 209 HIS A CA 1
ATOM 1604 C C . HIS A 1 209 ? 9.343 -0.875 -17.398 1.00 95.62 209 HIS A C 1
ATOM 1606 O O . HIS A 1 209 ? 9.046 -2.017 -17.739 1.00 95.62 209 HIS A O 1
ATOM 1612 N N . SER A 1 210 ? 9.936 -0.016 -18.227 1.00 95.19 210 SER A N 1
ATOM 1613 C CA . SER A 1 210 ? 10.272 -0.373 -19.606 1.00 95.19 210 SER A CA 1
ATOM 1614 C C . SER A 1 210 ? 11.291 0.581 -20.232 1.00 95.19 210 SER A C 1
ATOM 1616 O O . SER A 1 210 ? 11.395 1.762 -19.870 1.00 95.19 210 SER A O 1
ATOM 1618 N N . SER A 1 211 ? 12.038 0.085 -21.220 1.00 96.19 211 SER A N 1
ATOM 1619 C CA . SER A 1 211 ? 12.960 0.884 -22.034 1.00 96.19 211 SER A CA 1
ATOM 1620 C C . SER A 1 211 ? 13.017 0.402 -23.480 1.00 96.19 211 SER A C 1
ATOM 1622 O O . SER A 1 211 ? 12.791 -0.770 -23.745 1.00 96.19 211 SER A O 1
ATOM 1624 N N . ASP A 1 212 ? 13.394 1.290 -24.398 1.00 96.12 212 ASP A N 1
ATOM 1625 C CA . ASP A 1 212 ? 13.753 0.923 -25.776 1.00 96.12 212 ASP A CA 1
ATOM 1626 C C . ASP A 1 212 ? 15.180 0.350 -25.858 1.00 96.12 212 ASP A C 1
ATOM 1628 O O . ASP A 1 212 ? 15.600 -0.175 -26.879 1.00 96.12 212 ASP A O 1
ATOM 1632 N N . ASN A 1 213 ? 15.957 0.432 -24.770 1.00 95.44 213 ASN A N 1
ATOM 1633 C CA . ASN A 1 213 ? 17.287 -0.167 -24.698 1.00 95.44 213 ASN A CA 1
ATOM 1634 C C . ASN A 1 213 ? 17.258 -1.488 -23.924 1.00 95.44 213 ASN A C 1
ATOM 1636 O O . ASN A 1 213 ? 16.614 -1.595 -22.872 1.00 95.44 213 ASN A O 1
ATOM 1640 N N . ARG A 1 214 ? 18.072 -2.451 -24.375 1.00 91.25 214 ARG A N 1
ATOM 1641 C CA . ARG A 1 214 ? 18.328 -3.708 -23.656 1.00 91.25 214 ARG A CA 1
ATOM 1642 C C . ARG A 1 214 ? 18.722 -3.451 -22.200 1.00 91.25 214 ARG A C 1
ATOM 1644 O O . ARG A 1 214 ? 19.336 -2.435 -21.869 1.00 91.25 214 ARG A O 1
ATOM 1651 N N . PHE A 1 215 ? 18.376 -4.404 -21.335 1.00 88.94 215 PHE A N 1
ATOM 1652 C CA . PHE A 1 215 ? 18.585 -4.320 -19.883 1.00 88.94 215 PHE A CA 1
ATOM 1653 C C . PHE A 1 215 ? 17.880 -3.123 -19.229 1.00 88.94 215 PHE A C 1
ATOM 1655 O O . PHE A 1 215 ? 18.304 -2.650 -18.177 1.00 88.94 215 PHE A O 1
ATOM 1662 N N . PHE A 1 216 ? 16.813 -2.617 -19.850 1.00 92.94 216 PHE A N 1
ATOM 1663 C CA . PHE A 1 216 ? 16.000 -1.517 -19.336 1.00 92.94 216 PHE A CA 1
ATOM 1664 C C . PHE A 1 216 ? 16.781 -0.212 -19.129 1.00 92.94 216 PHE A C 1
ATOM 1666 O O . PHE A 1 216 ? 16.441 0.585 -18.261 1.00 92.94 216 PHE A O 1
ATOM 1673 N N . LEU A 1 217 ? 17.850 0.035 -19.889 1.00 91.88 217 LEU A N 1
ATOM 1674 C CA . LEU A 1 217 ? 18.679 1.227 -19.694 1.00 91.88 217 LEU A CA 1
ATOM 1675 C C . LEU A 1 217 ? 17.954 2.501 -20.136 1.00 91.88 217 LEU A C 1
ATOM 1677 O O . LEU A 1 217 ? 17.439 2.583 -21.249 1.00 91.88 217 LEU A O 1
ATOM 1681 N N . LYS A 1 218 ? 17.953 3.533 -19.296 1.00 90.81 218 LYS A N 1
ATOM 1682 C CA . LYS A 1 218 ? 17.444 4.862 -19.642 1.00 90.81 218 LYS A CA 1
ATOM 1683 C C . LYS A 1 218 ? 18.290 5.482 -20.751 1.00 90.81 218 LYS A C 1
ATOM 1685 O O . LYS A 1 218 ? 19.506 5.292 -20.795 1.00 90.81 218 LYS A O 1
ATOM 1690 N N . LYS A 1 219 ? 17.638 6.247 -21.628 1.00 78.50 219 LYS A N 1
ATOM 1691 C CA . LYS A 1 219 ? 18.321 7.050 -22.646 1.00 78.50 219 LYS A CA 1
ATOM 1692 C C . LYS A 1 219 ? 19.224 8.065 -21.930 1.00 78.50 219 LYS A C 1
ATOM 1694 O O . LYS A 1 219 ? 18.780 8.689 -20.965 1.00 78.50 219 LYS A O 1
ATOM 1699 N N . ARG A 1 220 ? 20.494 8.115 -22.332 1.00 60.31 220 ARG A N 1
ATOM 1700 C CA . ARG A 1 220 ? 21.478 9.060 -21.791 1.00 60.31 220 ARG A CA 1
ATOM 1701 C C . ARG A 1 220 ? 21.249 10.458 -22.334 1.00 60.31 220 ARG A C 1
ATOM 1703 O O . ARG A 1 220 ? 20.792 10.547 -23.495 1.00 60.31 220 ARG A O 1
#

Mean predicted aligned error: 12.08 Å

Nearest PDB structures (foldseek):
  1t0p-assembly1_B  TM=6.535E-01  e=5.898E-04  Homo sapiens
  8dfm-assembly1_B  TM=4.673E-01  e=3.567E-02  Homo sapiens
  2ec8-assembly1_A  TM=4.592E-01  e=1.192E-01  Homo sapiens
  8dfq-assembly1_A  TM=4.647E-01  e=2.773E-01  Homo sapiens
  8dfm-assembly1_A  TM=4.176E-01  e=1.818E-01  Homo sapiens

Solvent-accessible surface area (backbone atoms only — not comparable to full-atom values): 13014 Å² total; per-residue (Å²): 133,84,89,82,84,82,79,82,79,79,80,79,79,75,77,70,77,77,77,61,71,76,78,80,71,49,49,62,47,67,66,30,70,50,64,75,34,37,36,44,72,45,74,41,68,34,31,32,35,37,46,85,36,56,60,54,46,35,40,40,29,35,65,91,46,76,46,79,30,56,26,54,64,20,33,31,58,47,78,40,65,48,84,54,44,37,39,40,38,36,42,75,88,68,37,77,37,75,38,42,34,46,72,35,93,82,36,66,48,49,54,44,67,90,82,46,59,71,71,79,63,28,47,96,67,67,43,70,80,59,75,77,50,58,65,65,54,76,80,39,81,79,59,60,83,37,82,40,48,33,68,54,49,72,65,26,44,57,65,79,53,28,33,80,78,36,26,54,37,81,87,21,27,73,54,58,71,66,61,56,52,52,73,78,41,68,56,71,75,49,42,72,68,45,66,85,47,84,92,67,58,69,68,78,53,27,38,90,37,32,13,81,34,80,89,21,33,55,87,128

Sequence (220 aa):
MRGRRVSRVIAAVIVAAFFLPPLAWGGIKVVHPRSGSSLSPGEYLVIGSVEGASSGKVLVYSGKKKLTLAVENGVFYGKVPISSGKLTLLGPDGTKTTVSYRVSRKAAYREHLEEASCSDCHDKNMEVQFPEDLYCYSCHERKDKKEFVHGPIGGGACAICHDPHGSSRKFFLRAELREMCVACHDQESSRAHVEKKKNRTCNRCHDPHSSDNRFFLKKR

Secondary structure (DSSP, 8-state):
-------------------PPPP----EEEEESPTT-EE-SEEEEEEEEETT-SEEEEEEEETTEEEEEEEETTEEEEEEEE-SSEEEEE-TTS-EEEEE-EE-TT---B-GGGT--GGGTB-TT--B-S-TTSSHHHHSPPS--SSEE-HHHHTT-GGGTB-TT-BSSGGGBSS-HHHHHHTTS-HHHHHHHHTTSTT--GGGTB-SSEESSGGGBPP-